Protein AF-A0A510E6G8-F1 (afdb_monomer_lite)

Structure (mmCIF, N/CA/C/O backbone):
data_AF-A0A510E6G8-F1
#
_entry.id   AF-A0A510E6G8-F1
#
loop_
_atom_site.group_PDB
_atom_site.id
_atom_site.type_symbol
_atom_site.label_atom_id
_atom_site.label_alt_id
_atom_site.label_comp_id
_atom_site.label_asym_id
_atom_site.label_entity_id
_atom_site.label_seq_id
_atom_site.pdbx_PDB_ins_code
_atom_site.Cartn_x
_atom_site.Cartn_y
_atom_site.Cartn_z
_atom_site.occupancy
_atom_site.B_iso_or_equiv
_atom_site.auth_seq_id
_atom_site.auth_comp_id
_atom_site.auth_asym_id
_atom_site.auth_atom_id
_atom_site.pdbx_PDB_model_num
ATOM 1 N N . MET A 1 1 ? 11.072 12.612 -3.111 1.00 53.75 1 MET A N 1
ATOM 2 C CA . MET A 1 1 ? 11.162 13.065 -4.520 1.00 53.75 1 MET A CA 1
ATOM 3 C C . MET A 1 1 ? 12.459 12.551 -5.114 1.00 53.75 1 MET A C 1
ATOM 5 O O . MET A 1 1 ? 13.494 12.738 -4.482 1.00 53.75 1 MET A O 1
ATOM 9 N N . CYS A 1 2 ? 12.341 11.878 -6.264 1.00 58.75 2 CYS A N 1
ATOM 10 C CA . CYS A 1 2 ? 13.381 11.398 -7.181 1.00 58.75 2 CYS A CA 1
ATOM 11 C C . CYS A 1 2 ? 14.789 11.923 -6.885 1.00 58.75 2 CYS A C 1
ATOM 13 O O . CYS A 1 2 ? 15.048 13.118 -7.035 1.00 58.75 2 CYS A O 1
ATOM 15 N N . ASP A 1 3 ? 15.677 11.030 -6.455 1.00 63.12 3 ASP A N 1
ATOM 16 C CA . ASP A 1 3 ? 17.077 11.391 -6.297 1.00 63.12 3 ASP A CA 1
ATOM 17 C C . ASP A 1 3 ? 17.731 11.379 -7.685 1.00 63.12 3 ASP A C 1
ATOM 19 O O . ASP A 1 3 ? 17.949 10.321 -8.280 1.00 63.12 3 ASP A O 1
ATOM 23 N N . LYS A 1 4 ? 17.960 12.578 -8.240 1.00 67.06 4 LYS A N 1
ATOM 24 C CA . LYS A 1 4 ? 18.566 12.754 -9.567 1.00 67.06 4 LYS A CA 1
ATOM 25 C C . LYS A 1 4 ? 19.923 12.061 -9.656 1.00 67.06 4 LYS A C 1
ATOM 27 O O . LYS A 1 4 ? 20.295 11.640 -10.746 1.00 67.06 4 LYS A O 1
ATOM 32 N N . GLU A 1 5 ? 20.653 11.966 -8.549 1.00 68.44 5 GLU A N 1
ATOM 33 C CA . GLU A 1 5 ? 21.965 11.326 -8.513 1.00 68.44 5 GLU A CA 1
ATOM 34 C C . GLU A 1 5 ? 21.831 9.806 -8.573 1.00 68.44 5 GLU A C 1
ATOM 36 O O . GLU A 1 5 ? 22.567 9.165 -9.317 1.00 68.44 5 GLU A O 1
ATOM 41 N N . VAL A 1 6 ? 20.819 9.235 -7.913 1.00 71.19 6 VAL A N 1
ATOM 42 C CA . VAL A 1 6 ? 20.498 7.801 -8.025 1.00 71.19 6 VAL A CA 1
ATOM 43 C C . VAL A 1 6 ? 19.998 7.456 -9.430 1.00 71.19 6 VAL A C 1
ATOM 45 O O . VAL A 1 6 ? 20.428 6.471 -10.023 1.00 71.19 6 VAL A O 1
ATOM 48 N N . ALA A 1 7 ? 19.126 8.283 -10.012 1.00 67.50 7 ALA A N 1
ATOM 49 C CA . ALA A 1 7 ? 18.651 8.066 -11.378 1.00 67.50 7 ALA A CA 1
ATOM 50 C C . ALA A 1 7 ? 19.798 8.128 -12.402 1.00 67.50 7 ALA A C 1
ATOM 52 O O . ALA A 1 7 ? 19.843 7.316 -13.325 1.00 67.50 7 ALA A O 1
ATOM 53 N N . LYS A 1 8 ? 20.743 9.062 -12.230 1.00 71.25 8 LYS A N 1
ATOM 54 C CA . LYS A 1 8 ? 21.962 9.125 -13.046 1.00 71.25 8 LYS A CA 1
ATOM 55 C C . LYS A 1 8 ? 22.832 7.891 -12.832 1.00 71.25 8 LYS A C 1
ATOM 57 O O . LYS A 1 8 ? 23.128 7.206 -13.805 1.00 71.25 8 LYS A O 1
ATOM 62 N N . SER A 1 9 ? 23.129 7.519 -11.587 1.00 73.00 9 SER A N 1
ATOM 63 C CA . SER A 1 9 ? 24.032 6.401 -11.279 1.00 73.00 9 SER A CA 1
ATOM 64 C C . SER A 1 9 ? 23.554 5.051 -11.831 1.00 73.00 9 SER A C 1
ATOM 66 O O . SER A 1 9 ? 24.377 4.222 -12.228 1.00 73.00 9 SER A O 1
ATOM 68 N N . ILE A 1 10 ? 22.236 4.851 -11.958 1.00 71.69 10 ILE A N 1
ATOM 69 C CA . ILE A 1 10 ? 21.633 3.667 -12.594 1.00 71.69 10 ILE A CA 1
ATOM 70 C C . ILE A 1 10 ? 22.028 3.538 -14.073 1.00 71.69 10 ILE A C 1
ATOM 72 O O . ILE A 1 10 ? 22.232 2.426 -14.571 1.00 71.69 10 ILE A O 1
ATOM 76 N N . PHE A 1 11 ? 22.157 4.656 -14.786 1.00 71.12 11 PHE A N 1
ATOM 77 C CA . PHE A 1 11 ? 22.410 4.683 -16.229 1.00 71.12 11 PHE A CA 1
ATOM 78 C C . PHE A 1 11 ? 23.801 5.226 -16.611 1.00 71.12 11 PHE A C 1
ATOM 80 O O . PHE A 1 11 ? 24.193 5.093 -17.771 1.00 71.12 11 PHE A O 1
ATOM 87 N N . ASP A 1 12 ? 24.574 5.759 -15.659 1.00 65.50 12 ASP A N 1
ATOM 88 C CA . ASP A 1 12 ? 25.866 6.439 -15.866 1.00 65.50 12 ASP A CA 1
ATOM 89 C C . ASP A 1 12 ? 26.926 5.560 -16.548 1.00 65.50 12 ASP A C 1
ATOM 91 O O . ASP A 1 12 ? 27.836 6.056 -17.212 1.00 65.50 12 ASP A O 1
ATOM 95 N N . LYS A 1 13 ? 26.803 4.232 -16.447 1.00 64.81 13 LYS A N 1
ATOM 96 C CA . LYS A 1 13 ? 27.721 3.284 -17.102 1.00 64.81 13 LYS A CA 1
ATOM 97 C C . LYS A 1 13 ? 27.462 3.115 -18.604 1.00 64.81 13 LYS A C 1
ATOM 99 O O . LYS A 1 13 ? 28.229 2.426 -19.278 1.00 64.81 13 LYS A O 1
ATOM 104 N N . CYS A 1 14 ? 26.393 3.698 -19.146 1.00 66.56 14 CYS A N 1
ATOM 105 C CA . CYS A 1 14 ? 26.002 3.504 -20.533 1.00 66.56 14 CYS A CA 1
ATOM 106 C C . CYS A 1 14 ? 26.367 4.696 -21.433 1.00 66.56 14 CYS A C 1
ATOM 108 O O . CYS A 1 14 ? 25.923 5.820 -21.224 1.00 66.56 14 CYS A O 1
ATOM 110 N N . LYS A 1 15 ? 27.131 4.420 -22.499 1.00 69.00 15 LYS A N 1
ATOM 111 C CA . LYS A 1 15 ? 27.614 5.424 -23.466 1.00 69.00 15 LYS A CA 1
ATOM 112 C C . LYS A 1 15 ? 26.693 5.648 -24.678 1.00 69.00 15 LYS A C 1
ATOM 114 O O . LYS A 1 15 ? 27.053 6.418 -25.560 1.00 69.00 15 LYS A O 1
ATOM 119 N N . LEU A 1 16 ? 25.546 4.967 -24.746 1.00 76.00 16 LEU A N 1
ATOM 120 C CA . LEU A 1 16 ? 24.598 5.074 -25.863 1.00 76.00 16 LEU A CA 1
ATOM 121 C C . LEU A 1 16 ? 23.729 6.335 -25.747 1.00 76.00 16 LEU A C 1
ATOM 123 O O . LEU A 1 16 ? 23.398 6.771 -24.640 1.00 76.00 16 LEU A O 1
ATOM 127 N N . ASP A 1 17 ? 23.290 6.887 -26.878 1.00 76.75 17 ASP A N 1
ATOM 128 C CA . ASP A 1 17 ? 22.389 8.046 -26.892 1.00 76.75 17 ASP A CA 1
ATOM 129 C C . ASP A 1 17 ? 21.015 7.718 -26.288 1.00 76.75 17 ASP A C 1
ATOM 131 O O . ASP A 1 17 ? 20.402 8.563 -25.633 1.00 76.75 17 ASP A O 1
ATOM 135 N N . GLU A 1 18 ? 20.550 6.473 -26.414 1.00 76.69 18 GLU A N 1
ATOM 136 C CA . GLU A 1 18 ? 19.349 5.963 -25.745 1.00 76.69 18 GLU A CA 1
ATOM 137 C C . GLU A 1 18 ? 19.462 6.063 -24.220 1.00 76.69 18 GLU A C 1
ATOM 139 O O . GLU A 1 18 ? 18.479 6.371 -23.550 1.00 76.69 18 GLU A O 1
ATOM 144 N N . CYS A 1 19 ? 20.664 5.884 -23.670 1.00 73.69 19 CYS A N 1
ATOM 145 C CA . CYS A 1 19 ? 20.909 5.999 -22.237 1.00 73.69 19 CYS A CA 1
ATOM 146 C C . CYS A 1 19 ? 20.853 7.447 -21.770 1.00 73.69 19 CYS A C 1
ATOM 148 O O . CYS A 1 19 ? 20.235 7.729 -20.749 1.00 73.69 19 CYS A O 1
ATOM 150 N N . ARG A 1 20 ? 21.398 8.386 -22.550 1.00 74.88 20 ARG A N 1
ATOM 151 C CA . ARG A 1 20 ? 21.245 9.823 -22.271 1.00 74.88 20 ARG A CA 1
ATOM 152 C C . ARG A 1 20 ? 19.779 10.246 -22.324 1.00 74.88 20 ARG A C 1
ATOM 154 O O . ARG A 1 20 ? 19.331 10.996 -21.461 1.00 74.88 20 ARG A O 1
ATOM 161 N N . LYS A 1 21 ? 19.017 9.733 -23.297 1.00 78.69 21 LYS A N 1
ATOM 162 C CA . LYS A 1 21 ? 17.568 9.967 -23.408 1.00 78.69 21 LYS A CA 1
ATOM 163 C C . LYS A 1 21 ? 16.798 9.359 -22.234 1.00 78.69 21 LYS A C 1
ATOM 165 O O . LYS A 1 21 ? 15.897 10.011 -21.722 1.00 78.69 21 LYS A O 1
ATOM 170 N N . ALA A 1 22 ? 17.162 8.161 -21.777 1.00 76.12 22 ALA A N 1
ATOM 171 C CA . ALA A 1 22 ? 16.560 7.530 -20.605 1.00 76.12 22 ALA A CA 1
ATOM 172 C C . ALA A 1 22 ? 16.902 8.273 -19.306 1.00 76.12 22 ALA A C 1
ATOM 174 O O . ALA A 1 22 ? 16.001 8.550 -18.525 1.00 76.12 22 ALA A O 1
ATOM 175 N N . VAL A 1 23 ? 18.160 8.680 -19.101 1.00 74.50 23 VAL A N 1
ATOM 176 C CA . VAL A 1 23 ? 18.543 9.551 -17.976 1.00 74.50 23 VAL A CA 1
ATOM 177 C C . VAL A 1 23 ? 17.711 10.816 -18.009 1.00 74.50 23 VAL A C 1
ATOM 179 O O . VAL A 1 23 ? 17.102 11.142 -17.003 1.00 74.50 23 VAL A O 1
ATOM 182 N N . LYS A 1 24 ? 17.616 11.482 -19.165 1.00 73.88 24 LYS A N 1
ATOM 183 C CA . LYS A 1 24 ? 16.814 12.696 -19.321 1.00 73.88 24 LYS A CA 1
ATOM 184 C C . LYS A 1 24 ? 15.338 12.456 -18.993 1.00 73.88 24 LYS A C 1
ATOM 186 O O . LYS A 1 24 ? 14.757 13.230 -18.245 1.00 73.88 24 LYS A O 1
ATOM 191 N N . PHE A 1 25 ? 14.760 11.359 -19.476 1.00 76.50 25 PHE A N 1
ATOM 192 C CA . PHE A 1 25 ? 13.397 10.939 -19.148 1.00 76.50 25 PHE A CA 1
ATOM 193 C C . PHE A 1 25 ? 13.207 10.765 -17.629 1.00 76.50 25 PHE A C 1
ATOM 195 O O . PHE A 1 25 ? 12.280 11.313 -17.037 1.00 76.50 25 PHE A O 1
ATOM 202 N N . PHE A 1 26 ? 14.137 10.094 -16.947 1.00 72.31 26 PHE A N 1
ATOM 203 C CA . PHE A 1 26 ? 14.096 9.973 -15.488 1.00 72.31 26 PHE A CA 1
ATOM 204 C C . PHE A 1 26 ? 14.375 11.308 -14.770 1.00 72.31 26 PHE A C 1
ATOM 206 O O . PHE A 1 26 ? 13.749 11.601 -13.760 1.00 72.31 26 PHE A O 1
ATOM 213 N N . THR A 1 27 ? 15.276 12.164 -15.248 1.00 67.50 27 THR A N 1
ATOM 214 C CA . THR A 1 27 ? 15.674 13.379 -14.518 1.00 67.50 27 THR A CA 1
ATOM 215 C C . THR A 1 27 ? 14.764 14.577 -14.758 1.00 67.50 27 THR A C 1
ATOM 217 O O . THR A 1 27 ? 14.586 15.385 -13.843 1.00 67.50 27 THR A O 1
ATOM 220 N N . ASP A 1 28 ? 14.206 14.718 -15.959 1.00 65.75 28 ASP A N 1
ATOM 221 C CA . ASP A 1 28 ? 13.384 15.862 -16.367 1.00 65.75 28 ASP A CA 1
ATOM 222 C C . ASP A 1 28 ? 11.894 15.561 -16.157 1.00 65.75 28 ASP A C 1
ATOM 224 O O . ASP A 1 28 ? 11.177 16.370 -15.557 1.00 65.75 28 ASP A O 1
ATOM 228 N N . ASP A 1 29 ? 11.426 14.368 -16.540 1.00 62.56 29 ASP A N 1
ATOM 229 C CA . ASP A 1 29 ? 10.008 14.018 -16.407 1.00 62.56 29 ASP A CA 1
ATOM 230 C C . ASP A 1 29 ? 9.651 13.490 -15.008 1.00 62.56 29 ASP A C 1
ATOM 232 O O . ASP A 1 29 ? 8.591 13.826 -14.475 1.00 62.56 29 ASP A O 1
ATOM 236 N N . LEU A 1 30 ? 10.534 12.717 -14.356 1.00 59.97 30 LEU A N 1
ATOM 237 C CA . LEU A 1 30 ? 10.299 12.234 -12.983 1.00 59.97 30 LEU A CA 1
ATOM 238 C C . LEU A 1 30 ? 10.607 13.303 -11.932 1.00 59.97 30 LEU A C 1
ATOM 240 O O . LEU A 1 30 ? 9.813 13.539 -11.020 1.00 59.97 30 LEU A O 1
ATOM 244 N N . CYS A 1 31 ? 11.798 13.909 -12.013 1.00 56.94 31 CYS A N 1
ATOM 245 C CA . CYS A 1 31 ? 12.312 14.703 -10.902 1.00 56.94 31 CYS A CA 1
ATOM 246 C C . CYS A 1 31 ? 11.995 16.211 -11.011 1.00 56.94 31 CYS A C 1
ATOM 248 O O . CYS A 1 31 ? 12.038 16.887 -9.984 1.00 56.94 31 CYS A O 1
ATOM 250 N N . GLN A 1 32 ? 11.712 16.762 -12.204 1.00 56.81 32 GLN A N 1
ATOM 251 C CA . GLN A 1 32 ? 11.510 18.215 -12.389 1.00 56.81 32 GLN A CA 1
ATOM 252 C C . GLN A 1 32 ? 10.055 18.601 -12.648 1.00 56.81 32 GLN A C 1
ATOM 254 O O . GLN A 1 32 ? 9.524 19.464 -11.954 1.00 56.81 32 GLN A O 1
ATOM 259 N N . THR A 1 33 ? 9.397 17.972 -13.622 1.00 54.22 33 THR A N 1
ATOM 260 C CA . THR A 1 33 ? 8.078 18.430 -14.093 1.00 54.22 33 THR A CA 1
ATOM 261 C C . THR A 1 33 ? 6.892 17.773 -13.382 1.00 54.22 33 THR A C 1
ATOM 263 O O . THR A 1 33 ? 5.774 18.266 -13.503 1.00 54.22 33 THR A O 1
ATOM 266 N N . ARG A 1 34 ? 7.118 16.692 -12.613 1.00 63.56 34 ARG A N 1
ATOM 267 C CA . ARG A 1 34 ? 6.075 15.877 -11.945 1.00 63.56 34 ARG A CA 1
ATOM 268 C C . ARG A 1 34 ? 4.972 15.389 -12.899 1.00 63.56 34 ARG A C 1
ATOM 270 O O . ARG A 1 34 ? 3.857 15.123 -12.451 1.00 63.56 34 ARG A O 1
ATOM 277 N N . ARG A 1 35 ? 5.270 15.291 -14.197 1.00 68.44 35 ARG A N 1
ATOM 278 C CA . ARG A 1 35 ? 4.307 14.838 -15.203 1.00 68.44 35 ARG A CA 1
ATOM 279 C C . ARG A 1 35 ? 3.920 13.388 -14.948 1.00 68.44 35 ARG A C 1
ATOM 281 O O . ARG A 1 35 ? 4.730 12.582 -14.481 1.00 68.44 35 ARG A O 1
ATOM 288 N N . GLN A 1 36 ? 2.666 13.068 -15.220 1.00 74.69 36 GLN A N 1
ATOM 289 C CA . GLN A 1 36 ? 2.147 11.721 -15.049 1.00 74.69 36 GLN A CA 1
ATOM 290 C C . GLN A 1 36 ? 2.548 10.838 -16.226 1.00 74.69 36 GLN A C 1
ATOM 292 O O . GLN A 1 36 ? 2.901 11.334 -17.294 1.00 74.69 36 GLN A O 1
ATOM 297 N N . THR A 1 37 ? 2.497 9.520 -16.038 1.00 76.56 37 THR A N 1
ATOM 298 C CA . THR A 1 37 ? 2.913 8.544 -17.057 1.00 76.56 37 THR A CA 1
ATOM 299 C C . THR A 1 37 ? 2.147 8.734 -18.368 1.00 76.56 37 THR A C 1
ATOM 301 O O . THR A 1 37 ? 2.746 8.667 -19.440 1.00 76.56 37 THR A O 1
ATOM 304 N N . LEU A 1 38 ? 0.850 9.052 -18.293 1.00 77.81 38 LEU A N 1
ATOM 305 C CA . LEU A 1 38 ? 0.025 9.330 -19.473 1.00 77.81 38 LEU A CA 1
ATOM 306 C C . LEU A 1 38 ? 0.433 10.623 -20.201 1.00 77.81 38 LEU A C 1
ATOM 308 O O . LEU A 1 38 ? 0.335 10.673 -21.420 1.00 77.81 38 LEU A O 1
ATOM 312 N N . ASP A 1 39 ? 0.954 11.631 -19.494 1.00 78.06 39 ASP A N 1
ATOM 313 C CA . ASP A 1 39 ? 1.352 12.919 -20.091 1.00 78.06 39 ASP A CA 1
ATOM 314 C C . ASP A 1 39 ? 2.640 12.813 -20.928 1.00 78.06 39 ASP A C 1
ATOM 316 O O . ASP A 1 39 ? 2.949 13.691 -21.734 1.00 78.06 39 ASP A O 1
ATOM 320 N N . ILE A 1 40 ? 3.440 11.770 -20.692 1.00 78.19 40 ILE A N 1
ATOM 321 C CA . ILE A 1 40 ? 4.779 11.603 -21.280 1.00 78.19 40 ILE A CA 1
ATOM 322 C C . ILE A 1 40 ? 4.900 10.351 -22.145 1.00 78.19 40 ILE A C 1
ATOM 324 O O . ILE A 1 40 ? 5.978 10.090 -22.679 1.00 78.19 40 ILE A O 1
ATOM 328 N N . ILE A 1 41 ? 3.815 9.589 -22.294 1.00 80.06 41 ILE A N 1
ATOM 329 C CA . ILE A 1 41 ? 3.793 8.255 -22.904 1.00 80.06 41 ILE A CA 1
ATOM 330 C C . ILE A 1 41 ? 4.341 8.242 -24.340 1.00 80.06 41 ILE A C 1
ATOM 332 O O . ILE A 1 41 ? 5.043 7.310 -24.747 1.00 80.06 41 ILE A O 1
ATOM 336 N N . ASP A 1 42 ? 4.115 9.325 -25.080 1.00 79.12 42 ASP A N 1
ATOM 337 C CA . ASP A 1 42 ? 4.576 9.472 -26.459 1.00 79.12 42 ASP A CA 1
ATOM 338 C C . ASP A 1 42 ? 6.077 9.780 -26.546 1.00 79.12 42 ASP A C 1
ATOM 340 O O . ASP A 1 42 ? 6.755 9.317 -27.469 1.00 79.12 42 ASP A O 1
ATOM 344 N N . ASN A 1 43 ? 6.623 10.455 -25.531 1.00 79.62 43 ASN A N 1
ATOM 345 C CA . ASN A 1 43 ? 8.012 10.921 -25.475 1.00 79.62 43 ASN A CA 1
ATOM 346 C C . ASN A 1 43 ? 8.992 9.877 -24.919 1.00 79.62 43 ASN A C 1
ATOM 348 O O . ASN A 1 43 ? 10.200 10.119 -24.874 1.00 79.62 43 ASN A O 1
ATOM 352 N N . VAL A 1 44 ? 8.492 8.711 -24.503 1.00 83.88 44 VAL A N 1
ATOM 353 C CA . VAL A 1 44 ? 9.309 7.658 -23.896 1.00 83.88 44 VAL A CA 1
ATOM 354 C C . VAL A 1 44 ? 10.317 7.107 -24.914 1.00 83.88 44 VAL A C 1
ATOM 356 O O . VAL A 1 44 ? 9.919 6.666 -26.001 1.00 83.88 44 VAL A O 1
ATOM 359 N N . PRO A 1 45 ? 11.618 7.069 -24.570 1.00 83.38 45 PRO A N 1
ATOM 360 C CA . PRO A 1 45 ? 12.631 6.415 -25.388 1.00 83.38 45 PRO A CA 1
ATOM 361 C C . PRO A 1 45 ? 12.328 4.929 -25.618 1.00 83.38 45 PRO A C 1
ATOM 363 O O . PRO A 1 45 ? 11.813 4.233 -24.743 1.00 83.38 45 PRO A O 1
ATOM 366 N N . LYS A 1 46 ? 12.707 4.412 -26.790 1.00 84.38 46 LYS A N 1
ATOM 367 C CA . LYS A 1 46 ? 12.644 2.970 -27.057 1.00 84.38 46 LYS A CA 1
ATOM 368 C C . LYS A 1 46 ? 13.664 2.233 -26.187 1.00 84.38 46 LYS A C 1
ATOM 370 O O . LYS A 1 46 ? 14.789 2.690 -26.002 1.00 84.38 46 LYS A O 1
ATOM 375 N N . GLY A 1 47 ? 13.271 1.072 -25.682 1.00 80.38 47 GLY A N 1
ATOM 376 C CA . GLY A 1 47 ? 14.135 0.177 -24.930 1.00 80.38 47 GLY A CA 1
ATOM 377 C C . GLY A 1 47 ? 15.246 -0.417 -25.793 1.00 80.38 47 GLY A C 1
ATOM 378 O O . GLY A 1 47 ? 15.072 -0.663 -26.987 1.00 80.38 47 GLY A O 1
ATOM 379 N N . TRP A 1 48 ? 16.387 -0.676 -25.159 1.00 83.94 48 TRP A N 1
ATOM 380 C CA . TRP A 1 48 ? 17.570 -1.284 -25.767 1.00 83.94 48 TRP A CA 1
ATOM 381 C C . TRP A 1 48 ? 18.074 -2.450 -24.904 1.00 83.94 48 TRP A C 1
ATOM 383 O O . TRP A 1 48 ? 17.677 -2.615 -23.751 1.00 83.94 48 TRP A O 1
ATOM 393 N N . SER A 1 49 ? 18.976 -3.277 -25.434 1.00 77.94 49 SER A N 1
ATOM 394 C CA . SER A 1 49 ? 19.479 -4.469 -24.726 1.00 77.94 49 SER A CA 1
ATOM 395 C C . SER A 1 49 ? 20.160 -4.148 -23.386 1.00 77.94 49 SER A C 1
ATOM 397 O O . SER A 1 49 ? 20.052 -4.919 -22.429 1.00 77.94 49 SER A O 1
ATOM 399 N N . GLY A 1 50 ? 20.830 -2.996 -23.298 1.00 79.81 50 GLY A N 1
ATOM 400 C CA . GLY A 1 50 ? 21.437 -2.488 -22.069 1.00 79.81 50 GLY A CA 1
ATOM 401 C C . GLY A 1 50 ? 20.405 -2.122 -21.000 1.00 79.81 50 GLY A C 1
ATOM 402 O O . GLY A 1 50 ? 20.618 -2.464 -19.841 1.00 79.81 50 GLY A O 1
ATOM 403 N N . LEU A 1 51 ? 19.254 -1.551 -21.381 1.00 82.94 51 LEU A N 1
ATOM 404 C CA . LEU A 1 51 ? 18.162 -1.226 -20.455 1.00 82.94 51 LEU A CA 1
ATOM 405 C C . LEU A 1 51 ? 17.713 -2.467 -19.690 1.00 82.94 51 LEU A C 1
ATOM 407 O O . LEU A 1 51 ? 17.623 -2.446 -18.470 1.00 82.94 51 LEU A O 1
ATOM 411 N N . TYR A 1 52 ? 17.483 -3.575 -20.394 1.00 87.12 52 TYR A N 1
ATOM 412 C CA . TYR A 1 52 ? 17.017 -4.810 -19.763 1.00 87.12 52 TYR A CA 1
ATOM 413 C C . TYR A 1 52 ? 18.042 -5.401 -18.790 1.00 87.12 52 TYR A C 1
ATOM 415 O O . TYR A 1 52 ? 17.666 -6.057 -17.821 1.00 87.12 52 TYR A O 1
ATOM 423 N N . LYS A 1 53 ? 19.343 -5.196 -19.029 1.00 86.31 53 LYS A N 1
ATOM 424 C CA . LYS A 1 53 ? 20.393 -5.585 -18.076 1.00 86.31 53 LYS A CA 1
ATOM 425 C C . LYS A 1 53 ? 20.367 -4.685 -16.839 1.00 86.31 53 LYS A C 1
ATOM 427 O O . LYS A 1 53 ? 20.360 -5.214 -15.733 1.00 86.31 53 LYS A O 1
ATOM 432 N N . THR A 1 54 ? 20.285 -3.368 -17.028 1.00 85.94 54 THR A N 1
ATOM 433 C CA . THR A 1 54 ? 20.195 -2.387 -15.936 1.00 85.94 54 THR A CA 1
ATOM 434 C C . THR A 1 54 ? 18.972 -2.634 -15.058 1.00 85.94 54 THR A C 1
ATOM 436 O O . THR A 1 54 ? 19.118 -2.774 -13.848 1.00 85.94 54 THR A O 1
ATOM 439 N N . VAL A 1 55 ? 17.790 -2.778 -15.665 1.00 90.19 55 VAL A N 1
ATOM 440 C CA . VAL A 1 55 ? 16.541 -3.062 -14.947 1.00 90.19 55 VAL A CA 1
ATOM 441 C C . VAL A 1 55 ? 16.675 -4.351 -14.145 1.00 90.19 55 VAL A C 1
ATOM 443 O O . VAL A 1 55 ? 16.450 -4.329 -12.946 1.00 90.19 55 VAL A O 1
ATOM 446 N N . ARG A 1 56 ? 17.130 -5.460 -14.746 1.00 91.75 56 ARG A N 1
ATOM 447 C CA . ARG A 1 56 ? 17.300 -6.729 -14.009 1.00 91.75 56 ARG A CA 1
ATOM 448 C C . ARG A 1 56 ? 18.270 -6.633 -12.836 1.00 91.75 56 ARG A C 1
ATOM 450 O O . ARG A 1 56 ? 18.009 -7.250 -11.810 1.00 91.75 56 ARG A O 1
ATOM 457 N N . SER A 1 57 ? 19.366 -5.885 -12.981 1.00 90.62 57 SER A N 1
ATOM 458 C CA . SER A 1 57 ? 20.285 -5.639 -11.863 1.00 90.62 57 SER A CA 1
ATOM 459 C C . SER A 1 57 ? 19.567 -4.895 -10.744 1.00 90.62 57 SER A C 1
ATOM 461 O O . SER A 1 57 ? 19.555 -5.375 -9.618 1.00 90.62 57 SER A O 1
ATOM 463 N N . PHE A 1 58 ? 18.884 -3.795 -11.076 1.00 91.44 58 PHE A N 1
ATOM 464 C CA . PHE A 1 58 ? 18.140 -3.014 -10.095 1.00 91.44 58 PHE A CA 1
ATOM 465 C C . PHE A 1 58 ? 17.072 -3.853 -9.389 1.00 91.44 58 PHE A C 1
ATOM 467 O O . PHE A 1 58 ? 16.980 -3.791 -8.173 1.00 91.44 58 PHE A O 1
ATOM 474 N N . LEU A 1 59 ? 16.307 -4.673 -10.123 1.00 94.12 59 LEU A N 1
ATOM 475 C CA . LEU A 1 59 ? 15.292 -5.557 -9.539 1.00 94.12 59 LEU A CA 1
ATOM 476 C C . LEU A 1 59 ? 15.899 -6.565 -8.560 1.00 94.12 59 LEU A C 1
ATOM 478 O O . LEU A 1 59 ? 15.308 -6.862 -7.528 1.00 94.12 59 LEU A O 1
ATOM 482 N N . LYS A 1 60 ? 17.076 -7.111 -8.879 1.00 93.50 60 LYS A N 1
ATOM 483 C CA . LYS A 1 60 ? 17.774 -8.038 -7.985 1.00 93.50 60 LYS A CA 1
ATOM 484 C C . LYS A 1 60 ? 18.224 -7.333 -6.705 1.00 93.50 60 LYS A C 1
ATOM 486 O O . LYS A 1 60 ? 18.045 -7.881 -5.621 1.00 93.50 60 LYS A O 1
ATOM 491 N N . ASP A 1 61 ? 18.784 -6.137 -6.840 1.00 92.31 61 ASP A N 1
ATOM 492 C CA . ASP A 1 61 ? 19.312 -5.370 -5.714 1.00 92.31 61 ASP A CA 1
ATOM 493 C C . ASP A 1 61 ? 18.170 -4.851 -4.821 1.00 92.31 61 ASP A C 1
ATOM 495 O O . ASP A 1 61 ? 18.223 -4.983 -3.596 1.00 92.31 61 ASP A O 1
ATOM 499 N N . SER A 1 62 ? 17.084 -4.354 -5.423 1.00 93.62 62 SER A N 1
ATOM 500 C CA . SER A 1 62 ? 15.924 -3.809 -4.711 1.00 93.62 62 SER A CA 1
ATOM 501 C C . SER A 1 62 ? 15.147 -4.858 -3.919 1.00 93.62 62 SER A C 1
ATOM 503 O O . SER A 1 62 ? 14.560 -4.509 -2.898 1.00 93.62 62 SER A O 1
ATOM 505 N N . LYS A 1 63 ? 15.166 -6.141 -4.316 1.00 94.44 63 LYS A N 1
ATOM 506 C CA . LYS A 1 63 ? 14.521 -7.227 -3.552 1.00 94.44 63 LYS A CA 1
ATOM 507 C C . LYS A 1 63 ? 15.020 -7.316 -2.106 1.00 94.44 63 LYS A C 1
ATOM 509 O O . LYS A 1 63 ? 14.248 -7.652 -1.212 1.00 94.44 63 LYS A O 1
ATOM 514 N N . SER A 1 64 ? 16.275 -6.937 -1.849 1.00 94.25 64 SER A N 1
ATOM 515 C CA . SER A 1 64 ? 16.836 -6.904 -0.492 1.00 94.25 64 SER A CA 1
ATOM 516 C C . SER A 1 64 ? 16.097 -5.950 0.458 1.00 94.25 64 SER A C 1
ATOM 518 O O . SER A 1 64 ? 16.049 -6.220 1.657 1.00 94.25 64 SER A O 1
ATOM 520 N N . LEU A 1 65 ? 15.467 -4.891 -0.070 1.00 94.00 65 LEU A N 1
ATOM 521 C CA . LEU A 1 65 ? 14.696 -3.907 0.697 1.00 94.00 65 LEU A CA 1
ATOM 522 C C . LEU A 1 65 ? 13.460 -4.519 1.370 1.00 94.00 65 LEU A C 1
ATOM 524 O O . LEU A 1 65 ? 13.019 -4.028 2.404 1.00 94.00 65 LEU A O 1
ATOM 528 N N . PHE A 1 66 ? 12.904 -5.580 0.783 1.00 95.50 66 PHE A N 1
ATOM 529 C CA . PHE A 1 66 ? 11.663 -6.214 1.237 1.00 95.50 66 PHE A CA 1
ATOM 530 C C . PHE A 1 66 ? 11.908 -7.437 2.121 1.00 95.50 66 PHE A C 1
ATOM 532 O O . PHE A 1 66 ? 10.961 -8.092 2.555 1.00 95.50 66 PHE A O 1
ATOM 539 N N . LYS A 1 67 ? 13.176 -7.768 2.392 1.00 94.44 67 LYS A N 1
ATOM 540 C CA . LYS A 1 67 ? 13.524 -8.923 3.213 1.00 94.44 67 LYS A CA 1
ATOM 541 C C . LYS A 1 67 ? 12.933 -8.776 4.616 1.00 94.44 67 LYS A C 1
ATOM 543 O O . LYS A 1 67 ? 13.196 -7.792 5.303 1.00 94.44 67 LYS A O 1
ATOM 548 N N . GLY A 1 68 ? 12.190 -9.791 5.055 1.00 92.38 68 GLY A N 1
ATOM 549 C CA . GLY A 1 68 ? 11.560 -9.827 6.377 1.00 92.38 68 GLY A CA 1
ATOM 550 C C . GLY A 1 68 ? 10.175 -9.182 6.452 1.00 92.38 68 GLY A C 1
ATOM 551 O O . GLY A 1 68 ? 9.576 -9.217 7.522 1.00 92.38 68 GLY A O 1
ATOM 552 N N . PHE A 1 69 ? 9.652 -8.645 5.345 1.00 96.00 69 PHE A N 1
ATOM 553 C CA 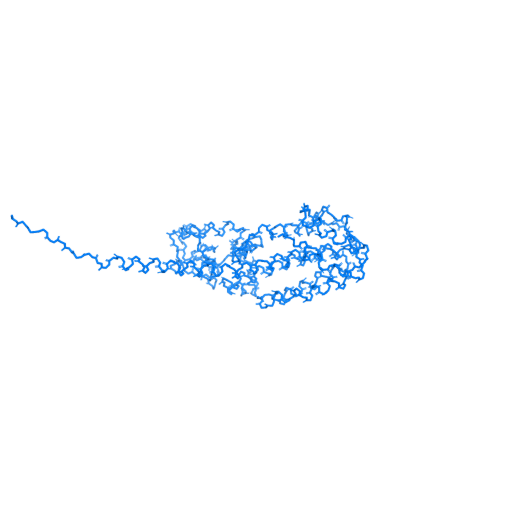. PHE A 1 69 ? 8.267 -8.178 5.282 1.00 96.00 69 PHE A CA 1
ATOM 554 C C . PHE A 1 69 ? 7.304 -9.364 5.388 1.00 96.00 69 PHE A C 1
ATOM 556 O O . PHE A 1 69 ? 7.566 -10.424 4.820 1.00 96.00 69 PHE A O 1
ATOM 563 N N . VAL A 1 70 ? 6.142 -9.160 6.023 1.00 95.69 70 VAL A N 1
ATOM 564 C CA . VAL A 1 70 ? 5.074 -10.187 6.117 1.00 95.69 70 VAL A CA 1
ATOM 565 C C . VAL A 1 70 ? 4.744 -10.830 4.766 1.00 95.69 70 VAL A C 1
ATOM 567 O O . VAL A 1 70 ? 4.547 -12.037 4.696 1.00 95.69 70 VAL A O 1
ATOM 570 N N . PHE A 1 71 ? 4.705 -10.036 3.692 1.00 96.81 71 PHE A N 1
ATOM 571 C CA . PHE A 1 71 ? 4.343 -10.494 2.347 1.00 96.81 71 PHE A CA 1
ATOM 572 C C . PHE A 1 71 ? 5.541 -10.490 1.391 1.00 96.81 71 PHE A C 1
ATOM 574 O O . PHE A 1 71 ? 5.374 -10.178 0.213 1.00 96.81 71 PHE A O 1
ATOM 581 N N . GLN A 1 72 ? 6.749 -10.794 1.885 1.00 97.00 72 GLN A N 1
ATOM 582 C CA . GLN A 1 72 ? 7.972 -10.788 1.074 1.00 97.00 72 GLN A CA 1
ATOM 583 C C . GLN A 1 72 ? 7.806 -11.591 -0.231 1.00 97.00 72 GLN A C 1
ATOM 585 O O . GLN A 1 72 ? 8.062 -11.052 -1.306 1.00 97.00 72 GLN A O 1
ATOM 590 N N . ASP A 1 73 ? 7.322 -12.833 -0.158 1.00 96.88 73 ASP A N 1
ATOM 591 C CA . ASP A 1 73 ? 7.186 -13.700 -1.338 1.00 96.88 73 ASP A CA 1
ATOM 592 C C . ASP A 1 73 ? 6.200 -13.125 -2.369 1.00 96.88 73 ASP A C 1
ATOM 594 O O . ASP A 1 73 ? 6.470 -13.122 -3.571 1.00 96.88 73 ASP A O 1
ATOM 598 N N . GLU A 1 74 ? 5.070 -12.573 -1.913 1.00 97.50 74 GLU A N 1
ATOM 599 C CA . GLU A 1 74 ? 4.093 -11.930 -2.800 1.00 97.50 74 GLU A CA 1
ATOM 600 C C . GLU A 1 74 ? 4.676 -10.676 -3.459 1.00 97.50 74 GLU A C 1
ATOM 602 O O . GLU A 1 74 ? 4.458 -10.440 -4.648 1.00 97.50 74 GLU A O 1
ATOM 607 N N . ILE A 1 75 ? 5.448 -9.887 -2.707 1.00 98.12 75 ILE A N 1
ATOM 608 C CA . ILE A 1 75 ? 6.163 -8.715 -3.218 1.00 98.12 75 ILE A CA 1
ATOM 609 C C . ILE A 1 75 ? 7.149 -9.130 -4.316 1.00 98.12 75 ILE A C 1
ATOM 611 O O . ILE A 1 75 ? 7.150 -8.528 -5.390 1.00 98.12 75 ILE A O 1
ATOM 615 N N . GLU A 1 76 ? 7.953 -10.171 -4.095 1.00 97.56 76 GLU A N 1
ATOM 616 C CA . GLU A 1 76 ? 8.910 -10.659 -5.092 1.00 97.56 76 GLU A CA 1
ATOM 617 C C . GLU A 1 76 ? 8.215 -11.150 -6.370 1.00 97.56 76 GLU A C 1
ATOM 619 O O . GLU A 1 76 ? 8.637 -10.792 -7.474 1.00 97.56 76 GLU A O 1
ATOM 624 N N . VAL A 1 77 ? 7.106 -11.885 -6.233 1.00 97.94 77 VAL A N 1
ATOM 625 C CA . VAL A 1 77 ? 6.286 -12.339 -7.368 1.00 97.94 77 VAL A CA 1
ATOM 626 C C . VAL A 1 77 ? 5.703 -11.158 -8.147 1.00 97.94 77 VAL A C 1
ATOM 628 O O . VAL A 1 77 ? 5.697 -11.177 -9.378 1.00 97.94 77 VAL A O 1
ATOM 631 N N . LEU A 1 78 ? 5.232 -10.110 -7.467 1.00 98.19 78 LEU A N 1
ATOM 632 C CA . LEU A 1 78 ? 4.696 -8.907 -8.111 1.00 98.19 78 LEU A CA 1
ATOM 633 C C . LEU A 1 78 ? 5.773 -8.143 -8.891 1.00 98.19 78 LEU A C 1
ATOM 635 O O . LEU A 1 78 ? 5.509 -7.671 -9.998 1.00 98.19 78 LEU A O 1
ATOM 639 N N . ILE A 1 79 ? 6.997 -8.072 -8.362 1.00 98.12 79 ILE A N 1
ATOM 640 C CA . ILE A 1 79 ? 8.145 -7.472 -9.055 1.00 98.12 79 ILE A CA 1
ATOM 641 C C . ILE A 1 79 ? 8.444 -8.234 -10.353 1.00 98.12 79 ILE A C 1
ATOM 643 O O . ILE A 1 79 ? 8.562 -7.627 -11.424 1.00 98.12 79 ILE A O 1
ATOM 647 N N . ASP A 1 80 ? 8.523 -9.563 -10.274 1.00 97.56 80 ASP A N 1
ATOM 648 C CA . ASP A 1 80 ? 8.848 -10.409 -11.424 1.00 97.56 80 ASP A CA 1
ATOM 649 C C . ASP A 1 80 ? 7.723 -10.394 -12.473 1.00 97.56 80 ASP A C 1
ATOM 651 O O . ASP A 1 80 ? 7.984 -10.248 -13.672 1.00 97.56 80 ASP A O 1
ATOM 655 N N . ASN A 1 81 ? 6.460 -10.451 -12.039 1.00 97.50 81 ASN A N 1
ATOM 656 C CA . ASN A 1 81 ? 5.296 -10.351 -12.920 1.00 97.50 81 ASN A CA 1
ATOM 657 C C . ASN A 1 81 ? 5.211 -8.989 -13.616 1.00 97.50 81 ASN A C 1
ATOM 659 O O . ASN A 1 81 ? 4.929 -8.942 -14.819 1.00 97.50 81 ASN A O 1
ATOM 663 N N . GLY A 1 82 ? 5.488 -7.895 -12.902 1.00 97.19 82 GLY A N 1
ATOM 664 C CA . GLY A 1 82 ? 5.535 -6.552 -13.477 1.00 97.19 82 GLY A CA 1
ATOM 665 C C . GLY A 1 82 ? 6.545 -6.475 -14.618 1.00 97.19 82 GLY A C 1
ATOM 666 O O . GLY A 1 82 ? 6.202 -6.107 -15.747 1.00 97.19 82 GLY A O 1
ATOM 667 N N . TYR A 1 83 ? 7.767 -6.950 -14.367 1.00 96.62 83 TYR A N 1
ATOM 668 C CA . TYR A 1 83 ? 8.829 -6.970 -15.368 1.00 96.62 83 TYR A CA 1
ATOM 669 C C . TYR A 1 83 ? 8.485 -7.850 -16.579 1.00 96.62 83 TYR A C 1
ATOM 671 O O . TYR A 1 83 ? 8.645 -7.426 -17.727 1.00 96.62 83 TYR A O 1
ATOM 679 N N . MET A 1 84 ? 7.975 -9.063 -16.349 1.00 96.12 84 MET A N 1
ATOM 680 C CA . MET A 1 84 ? 7.630 -9.998 -17.424 1.00 96.12 84 MET A CA 1
ATOM 681 C C . MET A 1 84 ? 6.466 -9.499 -18.289 1.00 96.12 84 MET A C 1
ATOM 683 O O . MET A 1 84 ? 6.485 -9.689 -19.509 1.00 96.12 84 MET A O 1
ATOM 687 N N . ASN A 1 85 ? 5.470 -8.834 -17.700 1.00 94.94 85 ASN A N 1
ATOM 688 C CA . ASN A 1 85 ? 4.390 -8.197 -18.455 1.00 94.94 85 ASN A CA 1
ATOM 689 C C . ASN A 1 85 ? 4.898 -7.001 -19.266 1.00 94.94 85 ASN A C 1
ATOM 691 O O . ASN A 1 85 ? 4.573 -6.882 -20.451 1.00 94.94 85 ASN A O 1
ATOM 695 N N . ALA A 1 86 ? 5.767 -6.173 -18.684 1.00 93.06 86 ALA A N 1
ATOM 696 C CA . ALA A 1 86 ? 6.367 -5.047 -19.388 1.00 93.06 86 ALA A CA 1
ATOM 697 C C . ALA A 1 86 ? 7.221 -5.510 -20.583 1.00 93.06 86 ALA A C 1
ATOM 699 O O . ALA A 1 86 ? 7.115 -4.946 -21.672 1.00 93.06 86 ALA A O 1
ATOM 700 N N . LEU A 1 87 ? 7.988 -6.600 -20.436 1.00 92.31 87 LEU A N 1
ATOM 701 C CA . LEU A 1 87 ? 8.741 -7.225 -21.533 1.00 92.31 87 LEU A CA 1
ATOM 702 C C . LEU A 1 87 ? 7.847 -7.704 -22.683 1.00 92.31 87 LEU A C 1
ATOM 704 O O . LEU A 1 87 ? 8.287 -7.720 -23.833 1.00 92.31 87 LEU A O 1
ATOM 708 N N . LYS A 1 88 ? 6.604 -8.103 -22.394 1.00 91.44 88 LYS A N 1
ATOM 709 C CA . LYS A 1 88 ? 5.609 -8.490 -23.406 1.00 91.44 88 LYS A CA 1
ATOM 710 C C . LYS A 1 88 ? 4.933 -7.282 -24.066 1.00 91.44 88 LYS A C 1
ATOM 712 O O . LYS A 1 88 ? 4.315 -7.457 -25.109 1.00 91.44 88 LYS A O 1
ATOM 717 N N . GLY A 1 89 ? 5.113 -6.075 -23.526 1.00 89.06 89 GLY A N 1
ATOM 718 C CA . GLY A 1 89 ? 4.431 -4.856 -23.967 1.00 89.06 89 GLY A CA 1
ATOM 719 C C . GLY A 1 89 ? 3.090 -4.616 -23.269 1.00 89.06 89 GLY A C 1
ATOM 720 O O . GLY A 1 89 ? 2.385 -3.673 -23.613 1.00 89.06 89 GLY A O 1
ATOM 721 N N . ASN A 1 90 ? 2.744 -5.436 -22.272 1.00 90.75 90 ASN A N 1
ATOM 722 C CA . ASN A 1 90 ? 1.491 -5.340 -21.528 1.00 90.75 90 ASN A CA 1
ATOM 723 C C . ASN A 1 90 ? 1.641 -4.335 -20.381 1.00 90.75 90 ASN A C 1
ATOM 725 O O . ASN A 1 90 ? 1.704 -4.727 -19.215 1.00 90.75 90 ASN A O 1
ATOM 729 N N . LEU A 1 91 ? 1.724 -3.039 -20.708 1.00 89.88 91 LEU A N 1
ATOM 730 C CA . LEU A 1 91 ? 1.935 -1.987 -19.706 1.00 89.88 91 LEU A CA 1
ATOM 731 C C . LEU A 1 91 ? 0.846 -1.994 -18.625 1.00 89.88 91 LEU A C 1
ATOM 733 O O . LEU A 1 91 ? 1.166 -1.896 -17.450 1.00 89.88 91 LEU A O 1
ATOM 737 N N . HIS A 1 92 ? -0.419 -2.176 -19.005 1.00 90.88 92 HIS A N 1
ATOM 738 C CA . HIS A 1 92 ? -1.535 -2.221 -18.058 1.00 90.88 92 HIS A CA 1
ATOM 739 C C . HIS A 1 92 ? -1.334 -3.284 -16.963 1.00 90.88 92 HIS A C 1
ATOM 741 O O . HIS A 1 92 ? -1.355 -2.960 -15.780 1.00 90.88 92 HIS A O 1
ATOM 747 N N . SER A 1 93 ? -1.060 -4.536 -17.345 1.00 92.25 93 SER A N 1
ATOM 748 C CA . SER A 1 93 ? -0.799 -5.627 -16.392 1.00 92.25 93 SER A CA 1
ATOM 749 C C . SER A 1 93 ? 0.504 -5.429 -15.607 1.00 92.25 93 SER A C 1
ATOM 751 O O . SER A 1 93 ? 0.627 -5.867 -14.462 1.00 92.25 93 SER A O 1
ATOM 753 N N . ALA A 1 94 ? 1.494 -4.763 -16.208 1.00 94.19 94 ALA A N 1
ATOM 754 C CA . ALA A 1 94 ? 2.728 -4.412 -15.517 1.00 94.19 94 ALA A CA 1
ATOM 755 C C . ALA A 1 94 ? 2.477 -3.372 -14.407 1.00 94.19 94 ALA A C 1
ATOM 757 O O . ALA A 1 94 ? 2.937 -3.548 -13.281 1.00 94.19 94 ALA A O 1
ATOM 758 N N . GLU A 1 95 ? 1.693 -2.331 -14.689 1.00 93.75 95 GLU A N 1
ATOM 759 C CA . GLU A 1 95 ? 1.323 -1.301 -13.709 1.00 93.75 95 GLU A CA 1
ATOM 760 C C . GLU A 1 95 ? 0.347 -1.807 -12.647 1.00 93.75 95 GLU A C 1
ATOM 762 O O . GLU A 1 95 ? 0.424 -1.408 -11.486 1.00 93.75 95 GLU A O 1
ATOM 767 N N . GLU A 1 96 ? -0.523 -2.753 -12.991 1.00 94.81 96 GLU A N 1
ATOM 768 C CA . GLU A 1 96 ? -1.320 -3.474 -11.999 1.00 94.81 96 GLU A CA 1
ATOM 769 C C . GLU A 1 96 ? -0.422 -4.191 -10.975 1.00 94.81 96 GLU A C 1
ATOM 771 O O . GLU A 1 96 ? -0.692 -4.148 -9.772 1.00 94.81 96 GLU A O 1
ATOM 776 N N . SER A 1 97 ? 0.714 -4.740 -11.419 1.00 97.19 97 SER A N 1
ATOM 777 C CA . SER A 1 97 ? 1.704 -5.327 -10.509 1.00 97.19 97 SER A CA 1
ATOM 778 C C . SER A 1 97 ? 2.337 -4.271 -9.588 1.00 97.19 97 SER A C 1
ATOM 780 O O . SER A 1 97 ? 2.481 -4.527 -8.395 1.00 97.19 97 SER A O 1
ATOM 782 N N . ASN A 1 98 ? 2.636 -3.061 -10.086 1.00 96.69 98 ASN A N 1
ATOM 783 C CA . ASN A 1 98 ? 3.108 -1.944 -9.248 1.00 96.69 98 ASN A CA 1
ATOM 784 C C . ASN A 1 98 ? 2.052 -1.506 -8.219 1.00 96.69 98 ASN A C 1
ATOM 786 O O . ASN A 1 98 ? 2.383 -1.211 -7.069 1.00 96.69 98 ASN A O 1
ATOM 790 N N . ARG A 1 99 ? 0.770 -1.491 -8.602 1.00 95.31 99 ARG A N 1
ATOM 791 C CA . ARG A 1 99 ? -0.330 -1.159 -7.687 1.00 95.31 99 ARG A CA 1
ATOM 792 C C . ARG A 1 99 ? -0.420 -2.153 -6.532 1.00 95.31 99 ARG A C 1
ATOM 794 O O . ARG A 1 99 ? -0.461 -1.733 -5.375 1.00 95.31 99 ARG A O 1
ATOM 801 N N . PHE A 1 100 ? -0.452 -3.448 -6.839 1.00 96.25 100 PHE A N 1
ATOM 802 C CA . PHE A 1 100 ? -0.518 -4.488 -5.812 1.00 96.25 100 PHE A CA 1
ATOM 803 C C . PHE A 1 100 ? 0.763 -4.554 -4.980 1.00 96.25 100 PHE A C 1
ATOM 805 O O . PHE A 1 100 ? 0.695 -4.800 -3.779 1.00 96.25 100 PHE A O 1
ATOM 812 N N . LEU A 1 101 ? 1.920 -4.258 -5.578 1.00 97.44 101 LEU A N 1
ATOM 813 C CA . LEU A 1 101 ? 3.185 -4.143 -4.855 1.00 97.44 101 LEU A CA 1
ATOM 814 C C . LEU A 1 101 ? 3.080 -3.096 -3.740 1.00 97.44 101 LEU A C 1
ATOM 816 O O . LEU A 1 101 ? 3.409 -3.391 -2.592 1.00 97.44 101 LEU A O 1
ATOM 820 N N . MET A 1 102 ? 2.577 -1.895 -4.050 1.00 97.06 102 MET A N 1
ATOM 821 C CA . MET A 1 102 ? 2.361 -0.856 -3.036 1.00 97.06 102 MET A CA 1
ATOM 822 C C . MET A 1 102 ? 1.410 -1.326 -1.935 1.00 97.06 102 MET A C 1
ATOM 824 O O . MET A 1 102 ? 1.679 -1.105 -0.757 1.00 97.06 102 MET A O 1
ATOM 828 N N . GLU A 1 103 ? 0.315 -1.991 -2.305 1.00 96.44 103 GLU A N 1
ATOM 829 C CA . GLU A 1 103 ? -0.626 -2.547 -1.336 1.00 96.44 103 GLU A CA 1
ATOM 830 C C . GLU A 1 103 ? 0.067 -3.526 -0.380 1.00 96.44 103 GLU A C 1
ATOM 832 O O . GLU A 1 103 ? -0.055 -3.362 0.832 1.00 96.44 103 GLU A O 1
ATOM 837 N N . ARG A 1 104 ? 0.850 -4.484 -0.892 1.00 97.12 104 ARG A N 1
ATOM 838 C CA . ARG A 1 104 ? 1.559 -5.468 -0.059 1.00 97.12 104 ARG A CA 1
ATOM 839 C C . ARG A 1 104 ? 2.622 -4.849 0.835 1.00 97.12 104 ARG A C 1
ATOM 841 O O . ARG A 1 104 ? 2.672 -5.196 2.011 1.00 97.12 104 ARG A O 1
ATOM 848 N N . ILE A 1 105 ? 3.390 -3.886 0.327 1.00 97.56 105 ILE A N 1
ATOM 849 C CA . ILE A 1 105 ? 4.367 -3.120 1.118 1.00 97.56 105 ILE A CA 1
ATOM 850 C C . ILE A 1 105 ? 3.686 -2.474 2.327 1.00 97.56 105 ILE A C 1
ATOM 852 O O . ILE A 1 105 ? 4.098 -2.683 3.469 1.00 97.56 105 ILE A O 1
ATOM 856 N N . PHE A 1 106 ? 2.630 -1.692 2.090 1.00 97.75 106 PHE A N 1
ATOM 857 C CA . PHE A 1 106 ? 1.975 -0.962 3.171 1.00 97.75 106 PHE A CA 1
ATOM 858 C C . PHE A 1 106 ? 1.152 -1.871 4.084 1.00 97.75 106 PHE A C 1
ATOM 860 O O . PHE A 1 106 ? 1.016 -1.563 5.267 1.00 97.75 106 PHE A O 1
ATOM 867 N N . LEU A 1 107 ? 0.665 -3.008 3.580 1.00 97.44 107 LEU A N 1
ATOM 868 C CA . LEU A 1 107 ? 0.003 -4.018 4.398 1.00 97.44 107 LEU A CA 1
ATOM 869 C C . LEU A 1 107 ? 0.989 -4.703 5.343 1.00 97.44 107 LEU A C 1
ATOM 871 O O . LEU A 1 107 ? 0.673 -4.838 6.518 1.00 97.44 107 LEU A O 1
ATOM 875 N N . SER A 1 108 ? 2.195 -5.059 4.881 1.00 97.50 108 SER A N 1
ATOM 876 C CA . SER A 1 108 ? 3.247 -5.597 5.756 1.00 97.50 108 SER A CA 1
ATOM 877 C C . SER A 1 108 ? 3.606 -4.614 6.867 1.00 97.50 108 SER A C 1
ATOM 879 O O . SER A 1 108 ? 3.529 -4.973 8.039 1.00 97.50 108 SER A O 1
ATOM 881 N N . ILE A 1 109 ? 3.881 -3.350 6.518 1.00 96.12 109 ILE A N 1
ATOM 882 C CA . ILE A 1 109 ? 4.186 -2.298 7.502 1.00 96.12 109 ILE A CA 1
ATOM 883 C C . ILE A 1 109 ? 3.047 -2.155 8.518 1.00 96.12 109 ILE A C 1
ATOM 885 O O . ILE A 1 109 ? 3.285 -2.051 9.721 1.00 96.12 109 ILE A O 1
ATOM 889 N N . PHE A 1 110 ? 1.803 -2.140 8.044 1.00 96.62 110 PHE A N 1
ATOM 890 C CA . PHE A 1 110 ? 0.633 -2.005 8.898 1.00 96.62 110 PHE A CA 1
ATOM 891 C C . PHE A 1 110 ? 0.481 -3.181 9.866 1.00 96.62 110 PHE A C 1
ATOM 893 O O . PHE A 1 110 ? 0.328 -2.952 11.063 1.00 96.62 110 PHE A O 1
ATOM 900 N N . ILE A 1 111 ? 0.567 -4.419 9.377 1.00 96.75 111 ILE A N 1
ATOM 901 C CA . ILE A 1 111 ? 0.416 -5.634 10.190 1.00 96.75 111 ILE A CA 1
ATOM 902 C C . ILE A 1 111 ? 1.533 -5.740 11.230 1.00 96.75 111 ILE A C 1
ATOM 904 O O . ILE A 1 111 ? 1.253 -5.963 12.404 1.00 96.75 111 ILE A O 1
ATOM 908 N N . GLU A 1 112 ? 2.786 -5.504 10.834 1.00 94.69 112 GLU A N 1
ATOM 909 C CA . GLU A 1 112 ? 3.947 -5.578 11.733 1.00 94.69 112 GLU A CA 1
ATOM 910 C C . GLU A 1 112 ? 3.884 -4.591 12.897 1.00 94.69 112 GLU A C 1
ATOM 912 O O . GLU A 1 112 ? 4.469 -4.842 13.947 1.00 94.69 112 GLU A O 1
ATOM 917 N N . ASN A 1 113 ? 3.203 -3.459 12.712 1.00 93.94 113 ASN A N 1
ATOM 918 C CA . ASN A 1 113 ? 3.109 -2.412 13.725 1.00 93.94 113 ASN A CA 1
ATOM 919 C C . ASN A 1 113 ? 1.727 -2.367 14.395 1.00 93.94 113 ASN A C 1
ATOM 921 O O . ASN A 1 113 ? 1.524 -1.516 15.253 1.00 93.94 113 ASN A O 1
ATOM 925 N N . THR A 1 114 ? 0.780 -3.237 14.026 1.00 95.00 114 THR A N 1
ATOM 926 C CA . THR A 1 114 ? -0.555 -3.287 14.644 1.00 95.00 114 THR A CA 1
ATOM 927 C C . THR A 1 114 ? -0.875 -4.676 15.178 1.00 95.00 114 THR A C 1
ATOM 929 O O . THR A 1 114 ? -0.513 -4.967 16.308 1.00 95.00 114 THR A O 1
ATOM 932 N N . THR A 1 115 ? -1.548 -5.532 14.409 1.00 95.44 115 THR A N 1
ATOM 933 C CA . THR A 1 115 ? -1.936 -6.881 14.837 1.00 95.44 115 THR A CA 1
ATOM 934 C C . THR A 1 115 ? -1.825 -7.889 13.696 1.00 95.44 115 THR A C 1
ATOM 936 O O . THR A 1 115 ? -2.110 -7.578 12.534 1.00 95.44 115 THR A O 1
ATOM 939 N N . ARG A 1 116 ? -1.471 -9.129 14.052 1.00 94.94 116 ARG A N 1
ATOM 940 C CA . ARG A 1 116 ? -1.459 -10.294 13.155 1.00 94.94 116 ARG A CA 1
ATOM 941 C C . ARG A 1 116 ? -2.861 -10.765 12.761 1.00 94.94 116 ARG A C 1
ATOM 943 O O . ARG A 1 116 ? -2.985 -11.481 11.774 1.00 94.94 116 ARG A O 1
ATOM 950 N N . ASP A 1 117 ? -3.914 -10.297 13.431 1.00 96.50 117 ASP A N 1
ATOM 951 C CA . ASP A 1 117 ? -5.302 -10.640 13.082 1.00 96.50 117 ASP A CA 1
ATOM 952 C C . ASP A 1 117 ? -5.639 -10.296 11.623 1.00 96.50 117 ASP A C 1
ATOM 954 O O . ASP A 1 117 ? -6.388 -11.009 10.962 1.00 96.50 117 ASP A O 1
ATOM 958 N N . TYR A 1 118 ? -5.053 -9.227 11.074 1.00 97.06 118 TYR A N 1
ATOM 959 C CA . TYR A 1 118 ? -5.230 -8.869 9.663 1.00 97.06 118 TYR A CA 1
ATOM 960 C C . TYR A 1 118 ? -4.660 -9.923 8.705 1.00 97.06 118 TYR A C 1
ATOM 962 O O . TYR A 1 118 ? -5.233 -10.149 7.639 1.00 97.06 118 TYR A O 1
ATOM 970 N N . GLU A 1 119 ? -3.565 -10.585 9.079 1.00 95.56 119 GLU A N 1
ATOM 971 C CA . GLU A 1 119 ? -2.998 -11.697 8.314 1.00 95.56 119 GLU A CA 1
ATOM 972 C C . GLU A 1 119 ? -3.945 -12.902 8.349 1.00 95.56 119 GLU A C 1
ATOM 974 O O . GLU A 1 119 ? -4.271 -13.472 7.305 1.00 95.56 119 GLU A O 1
ATOM 979 N N . GLU A 1 120 ? -4.487 -13.225 9.526 1.00 96.19 120 GLU A N 1
ATOM 980 C CA . GLU A 1 120 ? -5.484 -14.286 9.684 1.00 96.19 120 GLU A CA 1
ATOM 981 C C . GLU A 1 120 ? -6.755 -14.004 8.860 1.00 96.19 120 GLU A C 1
ATOM 983 O O . GLU A 1 120 ? -7.275 -14.891 8.174 1.00 96.19 120 GLU A O 1
ATOM 988 N N . ILE A 1 121 ? -7.244 -12.760 8.867 1.00 96.94 121 ILE A N 1
ATOM 989 C CA . ILE A 1 121 ? -8.405 -12.319 8.078 1.00 96.94 121 ILE A CA 1
ATOM 990 C C . ILE A 1 121 ? -8.179 -12.556 6.579 1.00 96.94 121 ILE A C 1
ATOM 992 O O . ILE A 1 121 ? -9.102 -12.995 5.880 1.00 96.94 121 ILE A O 1
ATOM 996 N N . LEU A 1 122 ? -6.971 -12.286 6.074 1.00 95.12 122 LEU A N 1
ATOM 997 C CA . LEU A 1 122 ? -6.608 -12.525 4.674 1.00 95.12 122 LEU A CA 1
ATOM 998 C C . LEU A 1 122 ? -6.562 -14.022 4.361 1.00 95.12 122 LEU A C 1
ATOM 1000 O O . LEU A 1 122 ? -7.208 -14.460 3.407 1.00 95.12 122 LEU A O 1
ATOM 1004 N N . GLN A 1 123 ? -5.880 -14.815 5.192 1.00 94.81 123 GLN A N 1
ATOM 1005 C CA . GLN A 1 123 ? -5.763 -16.269 5.019 1.00 94.81 123 GLN A CA 1
ATOM 1006 C C . GLN A 1 123 ? -7.135 -16.958 5.023 1.00 94.81 123 GLN A C 1
ATOM 1008 O O . GLN A 1 123 ? -7.405 -17.842 4.207 1.00 94.81 123 GLN A O 1
ATOM 1013 N N . ARG A 1 124 ? -8.052 -16.497 5.883 1.00 96.44 124 ARG A N 1
ATOM 1014 C CA . ARG A 1 124 ? -9.437 -16.991 5.964 1.00 96.44 124 ARG A CA 1
ATOM 1015 C C . ARG A 1 124 ? -10.367 -16.409 4.895 1.00 96.44 124 ARG A C 1
ATOM 1017 O O . ARG A 1 124 ? -11.555 -16.737 4.879 1.00 96.44 124 ARG A O 1
ATOM 1024 N N . ARG A 1 125 ? -9.860 -15.555 3.996 1.00 94.8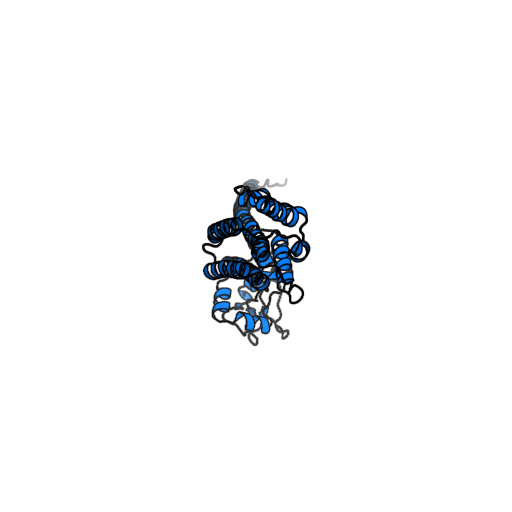1 125 ARG A N 1
ATOM 1025 C CA . ARG A 1 125 ? -10.629 -14.870 2.938 1.00 94.81 125 ARG A CA 1
ATOM 1026 C C . ARG A 1 125 ? -11.824 -14.080 3.492 1.00 94.81 125 ARG A C 1
ATOM 1028 O O . ARG A 1 125 ? -12.886 -14.010 2.870 1.00 94.81 125 ARG A O 1
ATOM 1035 N N . LEU A 1 126 ? -11.664 -13.500 4.681 1.00 96.81 126 LEU A N 1
ATOM 1036 C CA . LEU A 1 126 ? -12.706 -12.737 5.372 1.00 96.81 126 LEU A CA 1
ATOM 1037 C C . LEU A 1 126 ? -12.652 -11.243 5.054 1.00 96.81 126 LEU A C 1
ATOM 1039 O O . LEU A 1 126 ? -13.657 -10.562 5.237 1.00 96.81 126 LEU A O 1
ATOM 1043 N N . TRP A 1 127 ? -11.532 -10.747 4.520 1.00 95.44 127 TRP A N 1
ATOM 1044 C CA . TRP A 1 127 ? -11.325 -9.323 4.241 1.00 95.44 127 TRP A CA 1
ATOM 1045 C C . TRP A 1 127 ? -12.484 -8.692 3.456 1.00 95.44 127 TRP A C 1
ATOM 1047 O O . TRP A 1 127 ? -13.093 -7.728 3.916 1.00 95.44 127 TRP A O 1
ATOM 1057 N N . HIS A 1 128 ? -12.847 -9.270 2.306 1.00 94.31 128 HIS A N 1
ATOM 1058 C CA . HIS A 1 128 ? -13.945 -8.760 1.477 1.00 94.31 128 HIS A CA 1
ATOM 1059 C C . HIS A 1 128 ? -15.303 -8.848 2.183 1.00 94.31 128 HIS A C 1
ATOM 1061 O O . HIS A 1 128 ? -16.050 -7.879 2.167 1.00 94.31 128 HIS A O 1
ATOM 1067 N N . LYS A 1 129 ? -15.582 -9.941 2.905 1.00 96.12 129 LYS A N 1
ATOM 1068 C CA . LYS A 1 129 ? -16.837 -10.097 3.664 1.00 96.12 129 LYS A CA 1
ATOM 1069 C C . LYS A 1 129 ? -16.986 -9.027 4.747 1.00 96.12 129 LYS A C 1
ATOM 1071 O O . LYS A 1 129 ? -18.069 -8.473 4.936 1.00 96.12 129 LYS A O 1
ATOM 1076 N N . MET A 1 130 ? -15.892 -8.712 5.440 1.00 96.88 130 MET A N 1
ATOM 1077 C CA . MET A 1 130 ? -15.855 -7.646 6.440 1.00 96.88 130 MET A CA 1
ATOM 1078 C C . MET A 1 130 ? -16.055 -6.272 5.791 1.00 96.88 130 MET A C 1
ATOM 1080 O O . MET A 1 130 ? -16.846 -5.472 6.295 1.00 96.88 130 MET A O 1
ATOM 1084 N N . VAL A 1 131 ? -15.409 -6.006 4.650 1.00 95.00 131 VAL A N 1
ATOM 1085 C CA . VAL A 1 131 ? -15.619 -4.771 3.875 1.00 95.00 131 VAL A CA 1
ATOM 1086 C C . VAL A 1 131 ? -17.083 -4.622 3.451 1.00 95.00 131 VAL A C 1
ATOM 1088 O O . VAL A 1 131 ? -17.668 -3.570 3.707 1.00 95.00 131 VAL A O 1
ATOM 1091 N N . ASP A 1 132 ? -17.693 -5.669 2.896 1.00 94.31 132 ASP A N 1
ATOM 1092 C CA . ASP A 1 132 ? -19.092 -5.672 2.443 1.00 94.31 132 ASP A CA 1
ATOM 1093 C C . ASP A 1 132 ? -20.074 -5.476 3.610 1.00 94.31 132 ASP A C 1
ATOM 1095 O O . ASP A 1 132 ? -21.097 -4.805 3.481 1.00 94.31 132 ASP A O 1
ATOM 1099 N N . SER A 1 133 ? -19.712 -5.968 4.798 1.00 92.88 133 SER A N 1
ATOM 1100 C CA . SER A 1 133 ? -20.452 -5.755 6.055 1.00 92.88 133 SER A CA 1
ATOM 1101 C C . SER A 1 133 ? -20.194 -4.363 6.678 1.00 92.88 133 SER A C 1
ATOM 1103 O O . SER A 1 133 ? -20.668 -4.022 7.773 1.00 92.88 133 SER A O 1
ATOM 1105 N N . GLY A 1 134 ? -19.430 -3.516 5.982 1.00 93.25 134 GLY A N 1
ATOM 1106 C CA . GLY A 1 134 ? -19.131 -2.137 6.347 1.00 93.25 134 GLY A CA 1
ATOM 1107 C C . GLY A 1 134 ? -18.090 -1.990 7.457 1.00 93.25 134 GLY A C 1
ATOM 1108 O O . GLY A 1 134 ? -18.130 -0.991 8.175 1.00 93.25 134 GLY A O 1
ATOM 1109 N N . TYR A 1 135 ? -17.208 -2.972 7.656 1.00 96.38 135 TYR A N 1
ATOM 1110 C CA . TYR A 1 135 ? -16.020 -2.865 8.510 1.00 96.38 135 TYR A CA 1
ATOM 1111 C C . TYR A 1 135 ? -14.862 -2.342 7.659 1.00 96.38 135 TYR A C 1
ATOM 1113 O O . TYR A 1 135 ? -13.943 -3.079 7.313 1.00 96.38 135 TYR A O 1
ATOM 1121 N N . THR A 1 136 ? -14.929 -1.068 7.269 1.00 95.88 136 THR A N 1
ATOM 1122 C CA . THR A 1 136 ? -13.938 -0.457 6.377 1.00 95.88 136 THR A CA 1
ATOM 1123 C C . THR A 1 136 ? -13.378 0.843 6.946 1.00 95.88 136 THR A C 1
ATOM 1125 O O . THR A 1 136 ? -14.042 1.538 7.724 1.00 95.88 136 THR A O 1
ATOM 1128 N N . ILE A 1 137 ? -12.149 1.151 6.538 1.00 95.81 137 ILE A N 1
ATOM 1129 C CA . ILE A 1 137 ? -11.487 2.440 6.722 1.00 95.81 137 ILE A CA 1
ATOM 1130 C C . ILE A 1 137 ? -11.233 2.995 5.319 1.00 95.81 137 ILE A C 1
ATOM 1132 O O . ILE A 1 137 ? -10.507 2.397 4.521 1.00 95.81 137 ILE A O 1
ATOM 1136 N N . LEU A 1 138 ? -11.856 4.126 5.000 1.00 92.00 138 LEU A N 1
ATOM 1137 C CA . LEU A 1 138 ? -11.870 4.691 3.651 1.00 92.00 138 LEU A CA 1
ATOM 1138 C C . LEU A 1 138 ? -10.645 5.564 3.370 1.00 92.00 138 LEU A C 1
ATOM 1140 O O . LEU A 1 138 ? -10.097 5.527 2.266 1.00 92.00 138 LEU A O 1
ATOM 1144 N N . HIS A 1 139 ? -10.208 6.350 4.352 1.00 92.12 139 HIS A N 1
ATOM 1145 C CA . HIS A 1 139 ? -9.092 7.283 4.193 1.00 92.12 139 HIS A CA 1
ATOM 1146 C C . HIS A 1 139 ? -8.358 7.542 5.511 1.00 92.12 139 HIS A C 1
ATOM 1148 O O . HIS A 1 139 ? -8.926 7.444 6.594 1.00 92.12 139 HIS A O 1
ATOM 1154 N N . PHE A 1 140 ? -7.091 7.950 5.438 1.00 93.44 140 PHE A N 1
ATOM 1155 C CA . PHE A 1 140 ? -6.260 8.197 6.622 1.00 93.44 140 PHE A CA 1
ATOM 1156 C C . PHE A 1 140 ? -6.841 9.256 7.581 1.00 93.44 140 PHE A C 1
ATOM 1158 O O . PHE A 1 140 ? -6.786 9.096 8.798 1.00 93.44 140 PHE A O 1
ATOM 1165 N N . GLY A 1 141 ? -7.490 10.303 7.059 1.00 91.62 141 GLY A N 1
ATOM 1166 C CA . GLY A 1 141 ? -8.146 11.311 7.903 1.00 91.62 141 GLY A CA 1
ATOM 1167 C C . GLY A 1 141 ? -9.242 10.737 8.815 1.00 91.62 141 GLY A C 1
ATOM 1168 O O . GLY A 1 141 ? -9.444 11.234 9.921 1.00 91.62 141 GLY A O 1
ATOM 1169 N N . GLU A 1 142 ? -9.903 9.653 8.391 1.00 93.75 142 GLU A N 1
ATOM 1170 C CA . GLU A 1 142 ? -10.915 8.955 9.191 1.00 93.75 142 GLU A CA 1
ATOM 1171 C C . GLU A 1 142 ? -10.271 8.275 10.394 1.00 93.75 142 GLU A C 1
ATOM 1173 O O . GLU A 1 142 ? -10.788 8.375 11.502 1.00 93.75 142 GLU A O 1
ATOM 1178 N N . VAL A 1 143 ? -9.110 7.650 10.188 1.00 92.50 143 VAL A N 1
ATOM 1179 C CA . VAL A 1 143 ? -8.324 7.002 11.243 1.00 92.50 143 VAL A CA 1
ATOM 1180 C C . VAL A 1 143 ? -7.998 7.996 12.344 1.00 92.50 143 VAL A C 1
ATOM 1182 O O . VAL A 1 143 ? -8.340 7.785 13.506 1.00 92.50 143 VAL A O 1
ATOM 1185 N N . MET A 1 144 ? -7.402 9.127 11.964 1.00 91.81 144 MET A N 1
ATOM 1186 C CA . MET A 1 144 ? -7.009 10.157 12.921 1.00 91.81 144 MET A CA 1
ATOM 1187 C C . MET A 1 144 ? -8.220 10.785 13.618 1.00 91.81 144 MET A C 1
ATOM 1189 O O . MET A 1 144 ? -8.134 11.133 14.796 1.00 91.81 144 MET A O 1
ATOM 1193 N N . GLY A 1 145 ? -9.346 10.918 12.912 1.00 90.94 145 GLY A N 1
ATOM 1194 C CA . GLY A 1 145 ? -10.611 11.376 13.481 1.00 90.94 145 GLY A CA 1
ATOM 1195 C C . GLY A 1 145 ? -11.178 10.405 14.518 1.00 90.94 145 GLY A C 1
ATOM 1196 O O . GLY A 1 145 ? -11.517 10.833 15.621 1.00 90.94 145 GLY A O 1
ATOM 1197 N N . ARG A 1 146 ? -11.227 9.102 14.199 1.00 91.56 146 ARG A N 1
ATOM 1198 C CA . ARG A 1 146 ? -11.692 8.040 15.108 1.00 91.56 146 ARG A CA 1
ATOM 1199 C C . ARG A 1 146 ? -10.823 7.970 16.366 1.00 91.56 146 ARG A C 1
ATOM 1201 O O . ARG A 1 146 ? -11.364 8.008 17.467 1.00 91.56 146 ARG A O 1
ATOM 1208 N N . LEU A 1 147 ? -9.495 7.996 16.219 1.00 90.75 147 LEU A N 1
ATOM 1209 C CA . LEU A 1 147 ? -8.557 8.024 17.350 1.00 90.75 147 LEU A CA 1
ATOM 1210 C C . LEU A 1 147 ? -8.758 9.248 18.252 1.00 90.75 147 LEU A C 1
ATOM 1212 O O . LEU A 1 147 ? -8.839 9.107 19.474 1.00 90.75 147 LEU A O 1
ATOM 1216 N N . LYS A 1 148 ? -8.880 10.443 17.654 1.00 89.19 148 LYS A N 1
ATOM 1217 C CA . LYS A 1 148 ? -9.115 11.690 18.394 1.00 89.19 148 LYS A CA 1
ATOM 1218 C C . LYS A 1 148 ? -10.434 11.678 19.142 1.00 89.19 148 LYS A C 1
ATOM 1220 O O . LYS A 1 148 ? -10.472 12.114 20.286 1.00 89.19 148 LYS A O 1
ATOM 1225 N N . LYS A 1 149 ? -11.494 11.172 18.517 1.00 87.75 149 LYS A N 1
ATOM 1226 C CA . LYS A 1 149 ? -12.800 11.050 19.161 1.00 87.75 149 LYS A CA 1
ATOM 1227 C C . LYS A 1 149 ? -12.766 10.052 20.320 1.00 87.75 149 LYS A C 1
ATOM 1229 O O . LYS A 1 149 ? -13.298 10.335 21.382 1.00 87.75 149 LYS A O 1
ATOM 1234 N N . ALA A 1 150 ? -12.120 8.903 20.130 1.00 86.25 150 ALA A N 1
ATOM 1235 C CA . ALA A 1 150 ? -12.060 7.867 21.153 1.00 86.25 150 ALA A CA 1
ATOM 1236 C C . ALA A 1 150 ? -11.218 8.281 22.371 1.00 86.25 150 ALA A C 1
ATOM 1238 O O . ALA A 1 150 ? -11.602 7.984 23.496 1.00 86.25 150 ALA A O 1
ATOM 1239 N N . THR A 1 151 ? -10.092 8.971 22.162 1.00 85.19 151 THR A N 1
ATOM 1240 C CA . THR A 1 151 ? -9.071 9.179 23.211 1.00 85.19 151 THR A CA 1
ATOM 1241 C C . THR A 1 151 ? -8.854 10.637 23.623 1.00 85.19 151 THR A C 1
ATOM 1243 O O . THR A 1 151 ? -8.045 10.909 24.508 1.00 85.19 151 THR A O 1
ATOM 1246 N N . GLY A 1 152 ? -9.474 11.600 22.935 1.00 80.75 152 GLY A N 1
ATOM 1247 C CA . GLY A 1 152 ? -9.166 13.029 23.073 1.00 80.75 152 GLY A CA 1
ATOM 1248 C C . GLY A 1 152 ? -7.805 13.443 22.482 1.00 80.75 152 GLY A C 1
ATOM 1249 O O . GLY A 1 152 ? -7.499 14.634 22.414 1.00 80.75 152 GLY A O 1
ATOM 1250 N N . GLY A 1 153 ? -6.993 12.485 22.014 1.00 82.62 153 GLY A N 1
ATOM 1251 C CA . GLY A 1 153 ? -5.625 12.687 21.535 1.00 82.62 153 GLY A CA 1
ATOM 1252 C C . GLY A 1 153 ? -5.315 11.964 20.221 1.00 82.62 153 GLY A C 1
ATOM 1253 O O . GLY A 1 153 ? -6.196 11.527 19.492 1.00 82.62 153 GLY A O 1
ATOM 1254 N N . LYS A 1 154 ? -4.033 11.867 19.867 1.00 78.56 154 LYS A N 1
ATOM 1255 C CA . LYS A 1 154 ? -3.569 11.124 18.682 1.00 78.56 154 LYS A CA 1
ATOM 1256 C C . LYS A 1 154 ? -2.537 10.085 19.124 1.00 78.56 154 LYS A C 1
ATOM 1258 O O . LYS A 1 154 ? -1.344 10.332 18.938 1.00 78.56 154 LYS A O 1
ATOM 1263 N N . PRO A 1 155 ? -2.967 9.000 19.793 1.00 82.25 155 PRO A N 1
ATOM 1264 C CA . PRO A 1 155 ? -2.044 7.962 20.226 1.00 82.25 155 PRO A CA 1
ATOM 1265 C C . PRO A 1 155 ? -1.376 7.299 19.010 1.00 82.25 155 PRO A C 1
ATOM 1267 O O . PRO A 1 155 ? -1.936 7.340 17.907 1.00 82.25 155 PRO A O 1
ATOM 1270 N N . PRO A 1 156 ? -0.192 6.688 19.192 1.00 85.50 156 PRO A N 1
ATOM 1271 C CA . PRO A 1 156 ? 0.429 5.889 18.144 1.00 85.50 156 PRO A CA 1
ATOM 1272 C C . PRO A 1 156 ? -0.485 4.724 17.752 1.00 85.50 156 PRO A C 1
ATOM 1274 O O . PRO A 1 156 ? -1.225 4.207 18.590 1.00 85.50 156 PRO A O 1
ATOM 1277 N N . LEU A 1 157 ? -0.421 4.304 16.488 1.00 88.06 157 LEU A N 1
ATOM 1278 C CA . LEU A 1 157 ? -1.084 3.086 16.018 1.00 88.06 157 LEU A CA 1
ATOM 1279 C C . LEU A 1 157 ? -0.249 1.872 16.433 1.00 88.06 157 LEU A C 1
ATOM 1281 O O . LEU A 1 157 ? 0.898 1.755 16.013 1.00 88.06 157 LEU A O 1
ATOM 1285 N N . ASN A 1 158 ? -0.824 1.016 17.276 1.00 90.56 158 ASN A N 1
ATOM 1286 C CA . ASN A 1 158 ? -0.236 -0.224 17.772 1.00 90.56 158 ASN A CA 1
ATOM 1287 C C . ASN A 1 158 ? -1.315 -1.320 17.889 1.00 90.56 158 ASN A C 1
ATOM 1289 O O . ASN A 1 158 ? -2.444 -1.133 17.427 1.00 90.56 158 ASN A O 1
ATOM 1293 N N . GLU A 1 159 ? -0.972 -2.455 18.498 1.00 89.62 159 GLU A N 1
ATOM 1294 C CA . GLU A 1 159 ? -1.875 -3.600 18.686 1.00 89.62 159 GLU A CA 1
ATOM 1295 C C . GLU A 1 159 ? -3.170 -3.255 19.433 1.00 89.62 159 GLU A C 1
ATOM 1297 O O . GLU A 1 159 ? -4.229 -3.797 19.126 1.00 89.62 159 GLU A O 1
ATOM 1302 N N . GLU A 1 160 ? -3.122 -2.321 20.379 1.00 87.12 160 GLU A N 1
ATOM 1303 C CA . GLU A 1 160 ? -4.283 -1.939 21.182 1.00 87.12 160 GLU A CA 1
ATOM 1304 C C . GLU A 1 160 ? -5.090 -0.834 20.497 1.00 87.12 160 GLU A C 1
ATOM 1306 O O . GLU A 1 160 ? -6.310 -0.924 20.339 1.00 87.12 160 GLU A O 1
ATOM 1311 N N . THR A 1 161 ? -4.415 0.221 20.042 1.00 91.56 161 THR A N 1
ATOM 1312 C CA . THR A 1 161 ? -5.078 1.419 19.518 1.00 91.56 161 THR A CA 1
ATOM 1313 C C . THR A 1 161 ? -5.679 1.204 18.136 1.00 91.56 161 THR A C 1
ATOM 1315 O O . THR A 1 161 ? -6.587 1.945 17.756 1.00 91.56 161 THR A O 1
ATOM 1318 N N . ILE A 1 162 ? -5.255 0.180 17.386 1.00 94.75 162 ILE A N 1
ATOM 1319 C CA . ILE A 1 162 ? -5.864 -0.131 16.089 1.00 94.75 162 ILE A CA 1
ATOM 1320 C C . ILE A 1 162 ? -7.346 -0.510 16.216 1.00 94.75 162 ILE A C 1
ATOM 1322 O O . ILE A 1 162 ? -8.148 -0.166 15.346 1.00 94.75 162 ILE A O 1
ATOM 1326 N N . TYR A 1 163 ? -7.747 -1.120 17.334 1.00 95.38 163 TYR A N 1
ATOM 1327 C CA . TYR A 1 163 ? -9.148 -1.435 17.611 1.00 95.38 163 TYR A CA 1
ATOM 1328 C C . TYR A 1 163 ? -10.007 -0.175 17.756 1.00 95.38 163 TYR A C 1
ATOM 1330 O O . TYR A 1 163 ? -11.170 -0.181 17.363 1.00 95.38 163 TYR A O 1
ATOM 1338 N N . LEU A 1 164 ? -9.439 0.948 18.207 1.00 93.69 164 LEU A N 1
ATOM 1339 C CA . LEU A 1 164 ? -10.140 2.239 18.297 1.00 93.69 164 LEU A CA 1
ATOM 1340 C C . LEU A 1 164 ? -10.507 2.812 16.921 1.00 93.69 164 LEU A C 1
ATOM 1342 O O . LEU A 1 164 ? -11.413 3.634 16.794 1.00 93.69 164 LEU A O 1
ATOM 1346 N N . VAL A 1 165 ? -9.799 2.372 15.883 1.00 94.06 165 VAL A N 1
ATOM 1347 C CA . VAL A 1 165 ? -10.088 2.689 14.482 1.00 94.06 165 VAL A CA 1
ATOM 1348 C C . VAL A 1 165 ? -11.155 1.750 13.918 1.00 94.06 165 VAL A C 1
ATOM 1350 O O . VAL A 1 165 ? -11.679 1.989 12.834 1.00 94.06 165 VAL A O 1
ATOM 1353 N N . GLY A 1 166 ? -11.503 0.695 14.648 1.00 94.62 166 GLY A N 1
ATOM 1354 C CA . GLY A 1 166 ? -12.504 -0.293 14.295 1.00 94.62 166 GLY A CA 1
ATOM 1355 C C . GLY A 1 166 ? -13.942 0.229 14.283 1.00 94.62 166 GLY A C 1
ATOM 1356 O O . GLY A 1 166 ? -14.223 1.426 14.396 1.00 94.62 166 GLY A O 1
ATOM 1357 N N . LYS A 1 167 ? -14.880 -0.702 14.126 1.00 95.38 167 LYS A N 1
ATOM 1358 C CA . LYS A 1 167 ? -16.319 -0.441 14.148 1.00 95.38 167 LYS A CA 1
ATOM 1359 C C . LYS A 1 167 ? -16.893 -0.772 15.531 1.00 95.38 167 LYS A C 1
ATOM 1361 O O . LYS A 1 167 ? -16.710 -1.901 15.988 1.00 95.38 167 LYS A O 1
ATOM 1366 N N . PRO A 1 168 ? -17.627 0.153 16.173 1.00 95.75 168 PRO A N 1
ATOM 1367 C CA . PRO A 1 168 ? -18.316 -0.127 17.427 1.00 95.75 168 PRO A CA 1
ATOM 1368 C C . PRO A 1 168 ? -19.537 -1.028 17.195 1.00 95.75 168 PRO A C 1
ATOM 1370 O O . PRO A 1 168 ? -20.399 -0.732 16.358 1.00 95.75 168 PRO A O 1
ATOM 1373 N N . VAL A 1 169 ? -19.645 -2.121 17.952 1.00 96.75 169 VAL A N 1
ATOM 1374 C CA . VAL A 1 169 ? -20.756 -3.080 17.860 1.00 96.75 169 VAL A CA 1
ATOM 1375 C C . VAL A 1 169 ? -21.263 -3.504 19.239 1.00 96.75 169 VAL A C 1
ATOM 1377 O O . VAL A 1 169 ? -20.507 -3.588 20.201 1.00 96.75 169 VAL A O 1
ATOM 1380 N N . CYS A 1 170 ? -22.569 -3.756 19.352 1.00 96.94 170 CYS A N 1
ATOM 1381 C CA . CYS A 1 170 ? -23.155 -4.378 20.541 1.00 96.94 170 CYS A CA 1
ATOM 1382 C C . CYS A 1 170 ? -23.128 -5.906 20.412 1.00 96.94 170 CYS A C 1
ATOM 1384 O O . CYS A 1 170 ? -23.013 -6.420 19.298 1.00 96.94 170 CYS A O 1
ATOM 1386 N N . ARG A 1 171 ? -23.331 -6.634 21.517 1.00 96.00 171 ARG A N 1
ATOM 1387 C CA . ARG A 1 171 ? -23.356 -8.115 21.554 1.00 96.00 171 ARG A CA 1
ATOM 1388 C C . ARG A 1 171 ? -24.207 -8.749 20.448 1.00 96.00 171 ARG A C 1
ATOM 1390 O O . ARG A 1 171 ? -23.803 -9.736 19.851 1.00 96.00 171 ARG A O 1
ATOM 1397 N N . LYS A 1 172 ? -25.367 -8.158 20.129 1.00 96.19 172 LYS A N 1
ATOM 1398 C CA . LYS A 1 172 ? -26.277 -8.666 19.082 1.00 96.19 172 LYS A CA 1
ATOM 1399 C C . LYS A 1 172 ? -25.694 -8.566 17.663 1.00 96.19 172 LYS A C 1
ATOM 1401 O O . LYS A 1 172 ? -26.084 -9.339 16.798 1.00 96.19 172 LYS A O 1
ATOM 1406 N N . HIS A 1 173 ? -24.817 -7.598 17.405 1.00 96.31 173 HIS A N 1
ATOM 1407 C CA . HIS A 1 173 ? -24.223 -7.345 16.085 1.00 96.31 173 HIS A CA 1
ATOM 1408 C C . HIS A 1 173 ? -22.728 -7.690 16.035 1.00 96.31 173 HIS A C 1
ATOM 1410 O O . HIS A 1 173 ? -22.019 -7.221 15.145 1.00 96.31 173 HIS A O 1
ATOM 1416 N N . LEU A 1 174 ? -22.238 -8.477 16.995 1.00 96.56 174 LEU A N 1
ATOM 1417 C CA . LEU A 1 174 ? -20.865 -8.963 17.021 1.00 96.56 174 LEU A CA 1
ATOM 1418 C C . LEU A 1 174 ? -20.712 -10.142 16.050 1.00 96.56 174 LEU A C 1
ATOM 1420 O O . LEU A 1 174 ? -20.819 -11.301 16.433 1.00 96.56 174 LEU A O 1
ATOM 1424 N N . GLU A 1 175 ? -20.493 -9.830 14.775 1.00 95.81 175 GLU A N 1
ATOM 1425 C CA . GLU A 1 175 ? -20.348 -10.829 13.703 1.00 95.81 175 GLU A CA 1
ATOM 1426 C C . GLU A 1 175 ? -18.956 -11.494 13.695 1.00 95.81 175 GLU A C 1
ATOM 1428 O O . GLU A 1 175 ? -18.817 -12.633 13.256 1.00 95.81 175 GLU A O 1
ATOM 1433 N N . TYR A 1 176 ? -17.933 -10.801 14.214 1.00 96.62 176 TYR A N 1
ATOM 1434 C CA . TYR A 1 176 ? -16.529 -11.237 14.195 1.00 96.62 176 TYR A CA 1
ATOM 1435 C C . TYR A 1 176 ? -15.905 -11.174 15.601 1.00 96.62 176 TYR A C 1
ATOM 1437 O O . TYR A 1 176 ? -15.027 -10.338 15.851 1.00 96.62 176 TYR A O 1
ATOM 1445 N N . PRO A 1 177 ? -16.369 -12.006 16.554 1.00 96.12 177 PRO A N 1
ATOM 1446 C CA . PRO A 1 177 ? -15.903 -11.968 17.941 1.00 96.12 177 PRO A CA 1
ATOM 1447 C C . PRO A 1 177 ? -14.385 -12.142 18.073 1.00 96.12 177 PRO A C 1
ATOM 1449 O O . PRO A 1 177 ? -13.771 -11.464 18.886 1.00 96.12 177 PRO A O 1
ATOM 1452 N N . GLN A 1 178 ? -13.771 -12.971 17.227 1.00 96.12 178 GLN A N 1
ATOM 1453 C CA . GLN A 1 178 ? -12.331 -13.241 17.231 1.00 96.12 178 GLN A CA 1
ATOM 1454 C C . GLN A 1 178 ? -11.458 -12.044 16.818 1.00 96.12 178 GLN A C 1
ATOM 1456 O O . GLN A 1 178 ? -10.272 -12.037 17.107 1.00 96.12 178 GLN A O 1
ATOM 1461 N N . PHE A 1 179 ? -12.035 -11.033 16.159 1.00 97.25 179 PHE A N 1
ATOM 1462 C CA . PHE A 1 179 ? -11.331 -9.819 15.717 1.00 97.25 179 PHE A CA 1
ATOM 1463 C C . PHE A 1 179 ? -11.857 -8.577 16.442 1.00 97.25 179 PHE A C 1
ATOM 1465 O O . PHE A 1 179 ? -11.904 -7.477 15.880 1.00 97.25 179 PHE A O 1
ATOM 1472 N N . SER A 1 180 ? -12.345 -8.766 17.669 1.00 97.00 180 SER A N 1
ATOM 1473 C CA . SER A 1 180 ? -12.991 -7.729 18.464 1.00 97.00 180 SER A CA 1
ATOM 1474 C C . SER A 1 180 ? -12.430 -7.671 19.878 1.00 97.00 180 SER A C 1
ATOM 1476 O O . SER A 1 180 ? -12.116 -8.698 20.468 1.00 97.00 180 SER A O 1
ATOM 1478 N N . ARG A 1 181 ? -12.375 -6.464 20.447 1.00 96.00 181 ARG A N 1
ATOM 1479 C CA . ARG A 1 181 ? -12.055 -6.238 21.864 1.00 96.00 181 ARG A CA 1
ATOM 1480 C C . ARG A 1 181 ? -13.214 -5.581 22.586 1.00 96.00 181 ARG A C 1
ATOM 1482 O O . ARG A 1 181 ? -13.961 -4.811 21.978 1.00 96.00 181 ARG A O 1
ATOM 1489 N N . HIS A 1 182 ? -13.368 -5.893 23.868 1.00 95.75 182 HIS A N 1
ATOM 1490 C CA . HIS A 1 182 ? -14.338 -5.216 24.715 1.00 95.75 182 HIS A CA 1
ATOM 1491 C C . HIS A 1 182 ? -13.968 -3.739 24.866 1.00 95.75 182 HIS A C 1
ATOM 1493 O O . HIS A 1 182 ? -12.796 -3.386 24.962 1.00 95.75 182 HIS A O 1
ATOM 1499 N N . ILE A 1 183 ? -14.975 -2.864 24.881 1.00 93.12 183 ILE A N 1
ATOM 1500 C CA . ILE A 1 183 ? -14.751 -1.418 25.030 1.00 93.12 183 ILE A CA 1
ATOM 1501 C C . ILE A 1 183 ? -14.141 -1.070 26.392 1.00 93.12 183 ILE A C 1
ATOM 1503 O O . ILE A 1 183 ? -13.378 -0.114 26.475 1.00 93.12 183 ILE A O 1
ATOM 1507 N N . GLU A 1 184 ? -14.438 -1.852 27.432 1.00 90.69 184 GLU A N 1
ATOM 1508 C CA . GLU A 1 184 ? -13.893 -1.661 28.784 1.00 90.69 184 GLU A CA 1
ATOM 1509 C C . GLU A 1 184 ? -12.370 -1.866 28.849 1.00 90.69 184 GLU A C 1
ATOM 1511 O O . GLU A 1 184 ? -11.710 -1.250 29.682 1.00 90.69 184 GLU A O 1
ATOM 1516 N N . ASP A 1 185 ? -11.806 -2.651 27.925 1.00 91.56 185 ASP A N 1
ATOM 1517 C CA . ASP A 1 185 ? -10.362 -2.902 27.829 1.00 91.56 185 ASP A CA 1
ATOM 1518 C C . ASP A 1 185 ? -9.623 -1.813 27.033 1.00 91.56 185 ASP A C 1
ATOM 1520 O O . ASP A 1 185 ? -8.405 -1.869 26.860 1.00 91.56 185 ASP A O 1
ATOM 1524 N N . LEU A 1 186 ? -10.353 -0.839 26.484 1.00 89.56 186 LEU A N 1
ATOM 1525 C CA . LEU A 1 186 ? -9.827 0.165 25.570 1.00 89.56 186 LEU A CA 1
ATOM 1526 C C . LEU A 1 186 ? -9.889 1.563 26.203 1.00 89.56 186 LEU A C 1
ATOM 1528 O O . LEU A 1 186 ? -10.833 1.880 26.927 1.00 89.56 186 LEU A O 1
ATOM 1532 N N . PRO A 1 187 ? -8.931 2.458 25.898 1.00 86.25 187 PRO A N 1
ATOM 1533 C CA . PRO A 1 187 ? -8.877 3.804 26.471 1.00 86.25 187 PRO A CA 1
ATOM 1534 C C . PRO A 1 187 ? -9.893 4.753 25.803 1.00 86.25 187 PRO A C 1
ATOM 1536 O O . PRO A 1 187 ? -9.522 5.752 25.186 1.00 86.25 187 PRO A O 1
ATOM 1539 N N . ILE A 1 188 ? -11.183 4.425 25.890 1.00 86.62 188 ILE A N 1
ATOM 1540 C CA . ILE A 1 188 ? -12.287 5.159 25.268 1.00 86.62 188 ILE A CA 1
ATOM 1541 C C . ILE A 1 188 ? -12.911 6.124 26.283 1.00 86.62 188 ILE A C 1
ATOM 1543 O O . ILE A 1 188 ? -13.361 5.723 27.351 1.00 86.62 188 ILE A O 1
ATOM 1547 N N . GLN A 1 189 ? -12.972 7.409 25.931 1.00 82.62 189 GLN A N 1
ATOM 1548 C CA . GLN A 1 189 ? -13.557 8.460 26.775 1.00 82.62 189 GLN A CA 1
ATOM 1549 C C . GLN A 1 189 ? -15.052 8.684 26.507 1.00 82.62 189 GLN A C 1
ATOM 1551 O O . GLN A 1 189 ? -15.789 9.103 27.398 1.00 82.62 189 GLN A O 1
ATOM 1556 N N . GLU A 1 190 ? -15.511 8.414 25.284 1.00 81.38 190 GLU A N 1
ATOM 1557 C CA . GLU A 1 190 ? -16.890 8.660 24.857 1.00 81.38 190 GLU A CA 1
ATOM 1558 C C . GLU A 1 190 ? -17.679 7.360 24.683 1.00 81.38 190 GLU A C 1
ATOM 1560 O O . GLU A 1 190 ? -17.175 6.371 24.155 1.00 81.38 190 GLU A O 1
ATOM 1565 N N . ARG A 1 191 ? -18.975 7.374 25.020 1.00 85.31 191 ARG A N 1
ATOM 1566 C CA . ARG A 1 191 ? -19.858 6.246 24.693 1.00 85.31 191 ARG A CA 1
ATOM 1567 C C . ARG A 1 191 ? -20.049 6.140 23.182 1.00 85.31 191 ARG A C 1
ATOM 1569 O O . ARG A 1 191 ? -20.691 6.988 22.560 1.00 85.31 191 ARG A O 1
ATOM 1576 N N . LEU A 1 192 ? -19.531 5.063 22.600 1.00 90.81 192 LEU A N 1
ATOM 1577 C CA . LEU A 1 192 ? -19.721 4.737 21.191 1.00 90.81 192 LEU A CA 1
ATOM 1578 C C . LEU A 1 192 ? -21.021 3.950 20.990 1.00 90.81 192 LEU A C 1
ATOM 1580 O O . LEU A 1 192 ? -21.426 3.146 21.829 1.00 90.81 192 LEU A O 1
ATOM 1584 N N . LYS A 1 193 ? -21.685 4.187 19.857 1.00 93.12 193 LYS A N 1
ATOM 1585 C CA . LYS A 1 193 ? -22.958 3.547 19.508 1.00 93.12 193 LYS A CA 1
ATOM 1586 C C . LYS A 1 193 ? -22.763 2.515 18.407 1.00 93.12 193 LYS A C 1
ATOM 1588 O O . LYS A 1 193 ? -22.045 2.756 17.440 1.00 93.12 193 LYS A O 1
ATOM 1593 N N . CYS A 1 194 ? -23.459 1.392 18.530 1.00 94.94 194 CYS A N 1
ATOM 1594 C CA . CYS A 1 194 ? -23.617 0.421 17.456 1.00 94.94 194 CYS A CA 1
ATOM 1595 C C . CYS A 1 194 ? -24.547 0.970 16.354 1.00 94.94 194 CYS A C 1
ATOM 1597 O O . CYS A 1 194 ? -25.336 1.885 16.595 1.00 94.94 194 CYS A O 1
ATOM 1599 N N . ARG A 1 195 ? -24.543 0.347 15.163 1.00 92.00 195 ARG A N 1
ATOM 1600 C CA . ARG A 1 195 ? -25.448 0.673 14.038 1.00 92.00 195 ARG A CA 1
ATOM 1601 C C . ARG A 1 195 ? -26.940 0.704 14.400 1.00 92.00 195 ARG A C 1
ATOM 1603 O O . ARG A 1 195 ? -27.715 1.343 13.708 1.00 92.00 195 ARG A O 1
ATOM 1610 N N . CYS A 1 196 ? -27.349 0.021 15.469 1.00 93.88 196 CYS A N 1
ATOM 1611 C CA . CYS A 1 196 ? -28.730 0.015 15.957 1.00 93.88 196 CYS A CA 1
ATOM 1612 C C . CYS A 1 196 ? -29.044 1.093 17.010 1.00 93.88 196 CYS A C 1
ATOM 1614 O O . CYS A 1 196 ? -30.101 1.034 17.630 1.00 93.88 196 CYS A O 1
ATOM 1616 N N . GLY A 1 197 ? -28.120 2.018 17.285 1.00 93.38 197 GLY A N 1
ATOM 1617 C CA . GLY A 1 197 ? -28.290 3.095 18.269 1.00 93.38 197 GLY A CA 1
ATOM 1618 C C . GLY A 1 197 ? -28.078 2.690 19.734 1.00 93.38 197 GLY A C 1
ATOM 1619 O O . GLY A 1 197 ? -28.010 3.562 20.604 1.00 93.38 197 GLY A O 1
ATOM 1620 N N . LYS A 1 198 ? -27.929 1.391 20.029 1.00 95.31 198 LYS A N 1
ATOM 1621 C CA . LYS A 1 198 ? -27.534 0.907 21.364 1.00 95.31 198 LYS A CA 1
ATOM 1622 C C . LYS A 1 198 ? -26.068 1.226 21.658 1.00 95.31 198 LYS A C 1
ATOM 1624 O O . LYS A 1 198 ? -25.273 1.379 20.729 1.00 95.31 198 LYS A O 1
ATOM 1629 N N . ASP A 1 199 ? -25.730 1.295 22.944 1.00 95.25 199 ASP A N 1
ATOM 1630 C CA . ASP A 1 199 ? -24.335 1.363 23.387 1.00 95.25 199 ASP A CA 1
ATOM 1631 C C . ASP A 1 199 ? -23.571 0.153 22.830 1.00 95.25 199 ASP A C 1
ATOM 1633 O O . ASP A 1 199 ? -24.111 -0.955 22.734 1.00 95.25 199 ASP A O 1
ATOM 1637 N N . ALA A 1 200 ? -22.362 0.405 22.339 1.00 96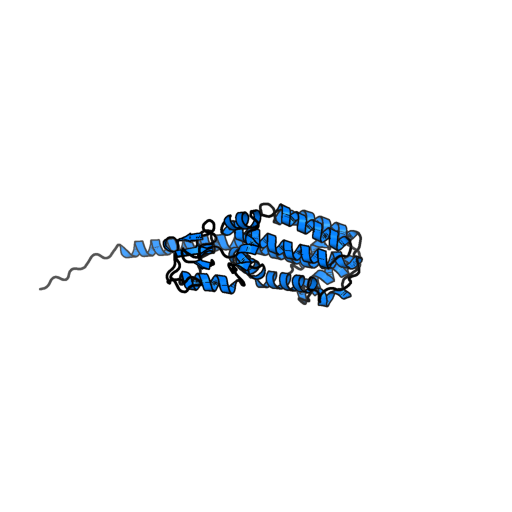.25 200 ALA A N 1
ATOM 1638 C CA . ALA A 1 200 ? -21.481 -0.650 21.875 1.00 96.25 200 ALA A CA 1
ATOM 1639 C C . ALA A 1 200 ? -20.829 -1.348 23.073 1.00 96.25 200 ALA A C 1
ATOM 1641 O O . ALA A 1 200 ? -20.512 -0.710 24.073 1.00 96.25 200 ALA A O 1
ATOM 1642 N N . ASP A 1 201 ? -20.615 -2.651 22.931 1.00 96.56 201 ASP A N 1
ATOM 1643 C CA . ASP A 1 201 ? -19.917 -3.484 23.912 1.00 96.56 201 ASP A CA 1
ATOM 1644 C C . ASP A 1 201 ? -18.487 -3.805 23.435 1.00 96.56 201 ASP A C 1
ATOM 1646 O O . ASP A 1 201 ? -17.605 -4.087 24.246 1.00 96.56 201 ASP A O 1
ATOM 1650 N N . TYR A 1 202 ? -18.258 -3.748 22.115 1.00 97.12 202 TYR A N 1
ATOM 1651 C CA . TYR A 1 202 ? -17.011 -4.132 21.461 1.00 97.12 202 TYR A CA 1
ATOM 1652 C C . TYR A 1 202 ? -16.584 -3.137 20.384 1.00 97.12 202 TYR A C 1
ATOM 1654 O O . TYR A 1 202 ? -17.413 -2.478 19.749 1.00 97.12 202 TYR A O 1
ATOM 1662 N N . MET A 1 203 ? -15.283 -3.131 20.115 1.00 97.00 203 MET A N 1
ATOM 1663 C CA . MET A 1 203 ? -14.679 -2.585 18.907 1.00 97.00 203 MET A CA 1
ATOM 1664 C C . MET A 1 203 ? -14.145 -3.730 18.048 1.00 97.00 203 MET A C 1
ATOM 1666 O O . MET A 1 203 ? -13.290 -4.489 18.497 1.00 97.00 203 MET A O 1
ATOM 1670 N N . THR A 1 204 ? -14.627 -3.845 16.813 1.00 97.44 204 THR A N 1
ATOM 1671 C CA . THR A 1 204 ? -14.166 -4.850 15.840 1.00 97.44 204 THR A CA 1
ATOM 1672 C C . THR A 1 204 ? -13.221 -4.215 14.831 1.00 97.44 204 THR A C 1
ATOM 1674 O O . THR A 1 204 ? -13.512 -3.120 14.344 1.00 97.44 204 THR A O 1
ATOM 1677 N N . LEU A 1 205 ? -12.137 -4.898 14.458 1.00 97.69 205 LEU A N 1
ATOM 1678 C CA . LEU A 1 205 ? -11.202 -4.420 13.433 1.00 97.69 205 LEU A CA 1
ATOM 1679 C C . LEU A 1 205 ? -11.915 -4.024 12.129 1.00 97.69 205 LEU A C 1
ATOM 1681 O O . LEU A 1 205 ? -12.921 -4.614 11.728 1.00 97.69 205 LEU A O 1
ATOM 1685 N N . ALA A 1 206 ? -11.381 -3.003 11.459 1.00 96.94 206 ALA A N 1
ATOM 1686 C CA . ALA A 1 206 ? -11.911 -2.480 10.206 1.00 96.94 206 ALA A CA 1
ATOM 1687 C C . ALA A 1 206 ? -10.827 -2.482 9.127 1.00 96.94 206 ALA A C 1
ATOM 1689 O O . ALA A 1 206 ? -9.670 -2.171 9.389 1.00 96.94 206 ALA A O 1
ATOM 1690 N N . MET A 1 207 ? -11.210 -2.852 7.910 1.00 97.12 207 MET A N 1
ATOM 1691 C CA . MET A 1 207 ? -10.281 -3.131 6.823 1.00 97.12 207 MET A CA 1
ATOM 1692 C C . MET A 1 207 ? -9.922 -1.848 6.061 1.00 97.12 207 MET A C 1
ATOM 1694 O O . MET A 1 207 ? -10.821 -1.210 5.490 1.00 97.12 207 MET A O 1
ATOM 1698 N N . PRO A 1 208 ? -8.641 -1.444 6.021 1.00 96.31 208 PRO A N 1
ATOM 1699 C CA . PRO A 1 208 ? -8.222 -0.268 5.276 1.00 96.31 208 PRO A CA 1
ATOM 1700 C C . PRO A 1 208 ? -8.269 -0.480 3.766 1.00 96.31 208 PRO A C 1
ATOM 1702 O O . PRO A 1 208 ? -7.729 -1.445 3.232 1.00 96.31 208 PRO A O 1
ATOM 1705 N N . LYS A 1 209 ? -8.864 0.479 3.051 1.00 93.75 209 LYS A N 1
ATOM 1706 C CA . LYS A 1 209 ? -8.631 0.627 1.609 1.00 93.75 209 LYS A CA 1
ATOM 1707 C C . LYS A 1 209 ? -7.183 1.042 1.362 1.00 93.75 209 LYS A C 1
ATOM 1709 O O . LYS A 1 209 ? -6.581 1.700 2.207 1.00 93.75 209 LYS A O 1
ATOM 1714 N N . VAL A 1 210 ? -6.645 0.741 0.180 1.00 91.88 210 VAL A N 1
ATOM 1715 C CA . VAL A 1 210 ? -5.232 1.011 -0.153 1.00 91.88 210 VAL A CA 1
ATOM 1716 C C . VAL A 1 210 ? -4.830 2.475 0.082 1.00 91.88 210 VAL A C 1
ATOM 1718 O O . VAL A 1 210 ? -3.769 2.738 0.635 1.00 91.88 210 VAL A O 1
ATOM 1721 N N . SER A 1 211 ? -5.701 3.438 -0.235 1.00 88.50 211 SER A N 1
ATOM 1722 C CA . SER A 1 211 ? -5.477 4.863 0.060 1.00 88.50 211 SER A CA 1
ATOM 1723 C C . SER A 1 211 ? -5.318 5.153 1.557 1.00 88.50 211 SER A C 1
ATOM 1725 O O . SER A 1 211 ? -4.453 5.932 1.950 1.00 88.50 211 SER A O 1
ATOM 1727 N N . ALA A 1 212 ? -6.131 4.521 2.409 1.00 94.81 212 ALA A N 1
ATOM 1728 C CA . ALA A 1 212 ? -5.982 4.615 3.858 1.00 94.81 212 ALA A CA 1
ATOM 1729 C C . ALA A 1 212 ? -4.700 3.916 4.322 1.00 94.81 212 ALA A C 1
ATOM 1731 O O . ALA A 1 212 ? -3.977 4.464 5.146 1.00 94.81 212 ALA A O 1
ATOM 1732 N N . LEU A 1 213 ? -4.406 2.743 3.762 1.00 95.94 213 LEU A N 1
ATOM 1733 C CA . LEU A 1 213 ? -3.251 1.923 4.106 1.00 95.94 213 LEU A CA 1
ATOM 1734 C C . LEU A 1 213 ? -1.923 2.642 3.827 1.00 95.94 213 LEU A C 1
ATOM 1736 O O . LEU A 1 213 ? -1.045 2.637 4.685 1.00 95.94 213 LEU A O 1
ATOM 1740 N N . ILE A 1 214 ? -1.810 3.337 2.689 1.00 96.31 214 ILE A N 1
ATOM 1741 C CA . ILE A 1 214 ? -0.657 4.193 2.361 1.00 96.31 214 ILE A CA 1
ATOM 1742 C C . ILE A 1 214 ? -0.473 5.273 3.432 1.00 96.31 214 ILE A C 1
ATOM 1744 O O . ILE A 1 214 ? 0.619 5.415 3.983 1.00 96.31 214 ILE A O 1
ATOM 1748 N N . GLY A 1 215 ? -1.534 6.017 3.761 1.00 94.75 215 GLY A N 1
ATOM 1749 C CA . GLY A 1 215 ? -1.462 7.083 4.762 1.00 94.75 215 GLY A CA 1
ATOM 1750 C C . GLY A 1 215 ? -1.120 6.564 6.161 1.00 94.75 215 GLY A C 1
ATOM 1751 O O . GLY A 1 215 ? -0.266 7.134 6.838 1.00 94.75 215 GLY A O 1
ATOM 1752 N N . ILE A 1 216 ? -1.720 5.441 6.570 1.00 94.81 216 ILE A N 1
ATOM 1753 C CA . ILE A 1 216 ? -1.429 4.769 7.844 1.00 94.81 216 ILE A CA 1
ATOM 1754 C C . ILE A 1 216 ? 0.028 4.300 7.895 1.00 94.81 216 ILE A C 1
ATOM 1756 O O . ILE A 1 216 ? 0.728 4.583 8.865 1.00 94.81 216 ILE A O 1
ATOM 1760 N N . GLY A 1 217 ? 0.506 3.605 6.864 1.00 95.00 217 GLY A N 1
ATOM 1761 C CA . GLY A 1 217 ? 1.875 3.101 6.838 1.00 95.00 217 GLY A CA 1
ATOM 1762 C C . GLY A 1 217 ? 2.907 4.228 6.812 1.00 95.00 217 GLY A C 1
ATOM 1763 O O . GLY A 1 217 ? 3.893 4.175 7.541 1.00 95.00 217 GLY A O 1
ATOM 1764 N N . CYS A 1 218 ? 2.645 5.307 6.072 1.00 94.25 218 CYS A N 1
ATOM 1765 C CA . CYS A 1 218 ? 3.477 6.510 6.106 1.00 94.25 218 CYS A CA 1
ATOM 1766 C C . CYS A 1 218 ? 3.487 7.157 7.499 1.00 94.25 218 CYS A C 1
ATOM 1768 O O . CYS A 1 218 ? 4.552 7.513 7.999 1.00 94.25 218 CYS A O 1
ATOM 1770 N N . TYR A 1 219 ? 2.333 7.233 8.171 1.00 92.25 219 TYR A N 1
ATOM 1771 C CA . TYR A 1 219 ? 2.245 7.704 9.554 1.00 92.25 219 TYR A CA 1
ATOM 1772 C C . TYR A 1 219 ? 3.080 6.842 10.516 1.00 92.25 219 TYR A C 1
ATOM 1774 O O . TYR A 1 219 ? 3.841 7.394 11.310 1.00 92.25 219 TYR A O 1
ATOM 1782 N N . ILE A 1 220 ? 3.012 5.510 10.395 1.00 92.12 220 ILE A N 1
ATOM 1783 C CA . ILE A 1 220 ? 3.819 4.551 11.175 1.00 92.12 220 ILE A CA 1
ATOM 1784 C C . ILE A 1 220 ? 5.322 4.752 10.933 1.00 92.12 220 ILE A C 1
ATOM 1786 O O . ILE A 1 220 ? 6.119 4.712 11.871 1.00 92.12 220 ILE A O 1
ATOM 1790 N N . LEU A 1 221 ? 5.725 4.992 9.684 1.00 91.38 221 LEU A N 1
ATOM 1791 C CA . LEU A 1 221 ? 7.120 5.267 9.326 1.00 91.38 221 LEU A CA 1
ATOM 1792 C C . LEU A 1 221 ? 7.567 6.694 9.685 1.00 91.38 221 LEU A C 1
ATOM 1794 O O . LEU A 1 221 ? 8.753 7.005 9.607 1.00 91.38 221 LEU A O 1
ATOM 1798 N N . GLY A 1 222 ? 6.643 7.575 10.076 1.00 89.88 222 GLY A N 1
ATOM 1799 C CA . GLY A 1 222 ? 6.924 8.990 10.296 1.00 89.88 222 GLY A CA 1
ATOM 1800 C C . GLY A 1 222 ? 7.273 9.743 9.007 1.00 89.88 222 GLY A C 1
ATOM 1801 O O . GLY A 1 222 ? 8.002 10.737 9.069 1.00 89.88 222 GLY A O 1
ATOM 1802 N N . TYR A 1 223 ? 6.760 9.293 7.863 1.00 92.31 223 TYR A N 1
ATOM 1803 C CA . TYR A 1 223 ? 7.024 9.835 6.532 1.00 92.31 223 TYR A CA 1
ATOM 1804 C C . TYR A 1 223 ? 5.768 10.519 5.941 1.00 92.31 223 TYR A C 1
ATOM 1806 O O . TYR A 1 223 ? 4.653 10.092 6.236 1.00 92.31 223 TYR A O 1
ATOM 1814 N N . PRO A 1 224 ? 5.902 11.587 5.132 1.00 90.06 224 PRO A N 1
ATOM 1815 C CA . PRO A 1 224 ? 4.769 12.218 4.446 1.00 90.06 224 PRO A CA 1
ATOM 1816 C C . PRO A 1 224 ? 4.138 11.298 3.387 1.00 90.06 224 PRO A C 1
ATOM 1818 O O . PRO A 1 224 ? 4.843 10.753 2.533 1.00 90.06 224 PRO A O 1
ATOM 1821 N N . SER A 1 225 ? 2.811 11.136 3.414 1.00 91.81 225 SER A N 1
ATOM 1822 C CA . SER A 1 225 ? 2.098 10.197 2.534 1.00 91.81 225 SER A CA 1
ATOM 1823 C C . SER A 1 225 ? 1.897 10.717 1.113 1.00 91.81 225 SER A C 1
ATOM 1825 O O . SER A 1 225 ? 1.731 9.917 0.190 1.00 91.81 225 SER A O 1
ATOM 1827 N N . GLU A 1 226 ? 1.990 12.033 0.892 1.00 90.06 226 GLU A N 1
ATOM 1828 C CA . GLU A 1 226 ? 1.672 12.681 -0.383 1.00 90.06 226 GLU A CA 1
ATOM 1829 C C . GLU A 1 226 ? 2.513 12.118 -1.535 1.00 90.06 226 GLU A C 1
ATOM 1831 O O . GLU A 1 226 ? 2.090 12.111 -2.690 1.00 90.06 226 GLU A O 1
ATOM 1836 N N . ARG A 1 227 ? 3.729 11.637 -1.253 1.00 88.25 227 ARG A N 1
ATOM 1837 C CA . ARG A 1 227 ? 4.603 11.039 -2.274 1.00 88.25 227 ARG A CA 1
ATOM 1838 C C . ARG A 1 227 ? 4.043 9.725 -2.801 1.00 88.25 227 ARG A C 1
ATOM 1840 O O . ARG A 1 227 ? 3.909 9.577 -4.013 1.00 88.25 227 ARG A O 1
ATOM 1847 N N . PHE A 1 228 ? 3.671 8.817 -1.910 1.00 92.50 228 PHE A N 1
ATOM 1848 C CA . PHE A 1 228 ? 3.098 7.531 -2.291 1.00 92.50 228 PHE A CA 1
ATOM 1849 C C . PHE A 1 228 ? 1.679 7.671 -2.829 1.00 92.50 228 PHE A C 1
ATOM 1851 O O . PHE A 1 228 ? 1.336 6.998 -3.792 1.00 92.50 228 PHE A O 1
ATOM 1858 N N . GLU A 1 229 ? 0.875 8.586 -2.288 1.00 91.44 229 GLU A N 1
ATOM 1859 C CA . GLU A 1 229 ? -0.461 8.873 -2.823 1.00 91.44 229 GLU A CA 1
ATOM 1860 C C . GLU A 1 229 ? -0.400 9.360 -4.277 1.00 91.44 229 GLU A C 1
ATOM 1862 O O . GLU A 1 229 ? -1.188 8.917 -5.113 1.00 91.44 229 GLU A O 1
ATOM 1867 N N . ASN A 1 230 ? 0.576 10.211 -4.612 1.00 88.62 230 ASN A N 1
ATOM 1868 C CA . ASN A 1 230 ? 0.793 10.659 -5.988 1.00 88.62 230 ASN A CA 1
ATOM 1869 C C . ASN A 1 230 ? 1.229 9.515 -6.915 1.00 88.62 230 ASN A C 1
ATOM 1871 O O . ASN A 1 230 ? 0.709 9.412 -8.025 1.00 88.62 230 ASN A O 1
ATOM 1875 N N . ILE A 1 231 ? 2.143 8.646 -6.465 1.00 90.12 231 ILE A N 1
ATOM 1876 C CA . ILE A 1 231 ? 2.569 7.460 -7.229 1.00 90.12 231 ILE A CA 1
ATOM 1877 C C . ILE A 1 231 ? 1.372 6.529 -7.467 1.00 90.12 231 ILE A C 1
ATOM 1879 O O . ILE A 1 231 ? 1.083 6.166 -8.605 1.00 90.12 231 ILE A O 1
ATOM 1883 N N . TYR A 1 232 ? 0.618 6.209 -6.414 1.00 91.75 232 TYR A N 1
ATOM 1884 C CA . TYR A 1 232 ? -0.557 5.342 -6.493 1.00 91.75 232 TYR A CA 1
ATOM 1885 C C . TYR A 1 232 ? -1.644 5.919 -7.409 1.00 91.75 232 TYR A C 1
ATOM 1887 O O . TYR A 1 232 ? -2.246 5.190 -8.198 1.00 91.75 232 TYR A O 1
ATOM 1895 N N . SER A 1 233 ? -1.886 7.231 -7.336 1.00 88.75 233 SER A N 1
ATOM 1896 C CA . SER A 1 233 ? -2.825 7.941 -8.212 1.00 88.75 233 SER A CA 1
ATOM 1897 C C . SER A 1 233 ? -2.394 7.877 -9.679 1.00 88.75 233 SER A C 1
ATOM 1899 O O . SER A 1 233 ? -3.223 7.608 -10.548 1.00 88.75 233 SER A O 1
ATOM 1901 N N . ASN A 1 234 ? -1.098 8.051 -9.958 1.00 87.38 234 ASN A N 1
ATOM 1902 C CA . ASN A 1 234 ? -0.535 7.918 -11.301 1.00 87.38 234 ASN A CA 1
ATOM 1903 C C . ASN A 1 234 ? -0.753 6.506 -11.868 1.00 87.38 234 ASN A C 1
ATOM 1905 O O . ASN A 1 234 ? -1.352 6.364 -12.931 1.00 87.38 234 ASN A O 1
ATOM 1909 N N . ILE A 1 235 ? -0.368 5.470 -11.118 1.00 89.81 235 ILE A N 1
ATOM 1910 C CA . ILE A 1 235 ? -0.560 4.063 -11.506 1.00 89.81 235 ILE A CA 1
ATOM 1911 C C . ILE A 1 235 ? -2.049 3.762 -11.727 1.00 89.81 235 ILE A C 1
ATOM 1913 O O . ILE A 1 235 ? -2.432 3.176 -12.739 1.00 89.81 235 ILE A O 1
ATOM 1917 N N . SER A 1 236 ? -2.911 4.234 -10.818 1.00 87.44 236 SER A N 1
ATOM 1918 C CA . SER A 1 236 ? -4.365 4.038 -10.888 1.00 87.44 236 SER A CA 1
ATOM 1919 C C . SER A 1 236 ? -4.987 4.610 -12.165 1.00 87.44 236 SER A C 1
ATOM 1921 O O . SER A 1 236 ? -5.958 4.052 -12.667 1.00 87.44 236 SER A O 1
ATOM 1923 N N . ARG A 1 237 ? -4.437 5.701 -12.713 1.00 84.19 237 ARG A N 1
ATOM 1924 C CA . ARG A 1 237 ? -4.899 6.282 -13.985 1.00 84.19 237 ARG A CA 1
ATOM 1925 C C . ARG A 1 237 ? -4.542 5.403 -15.180 1.00 84.19 237 ARG A C 1
ATOM 1927 O O . ARG A 1 237 ? -5.368 5.270 -16.075 1.00 84.19 237 ARG A O 1
ATOM 1934 N N . ILE A 1 238 ? -3.360 4.785 -15.179 1.00 83.88 238 ILE A N 1
ATOM 1935 C CA . ILE A 1 238 ? -2.896 3.908 -16.268 1.00 83.88 238 ILE A CA 1
ATOM 1936 C C . ILE A 1 238 ? -3.733 2.625 -16.325 1.00 83.88 238 ILE A C 1
ATOM 1938 O O . ILE A 1 238 ? -4.131 2.176 -17.397 1.00 83.88 238 ILE A O 1
ATOM 1942 N N . ILE A 1 239 ? -4.037 2.045 -15.163 1.00 84.94 239 ILE A N 1
ATOM 1943 C CA . ILE A 1 239 ? -4.860 0.831 -15.078 1.00 84.94 239 ILE A CA 1
ATOM 1944 C C . ILE A 1 239 ? -6.362 1.111 -15.218 1.00 84.94 239 ILE A C 1
ATOM 1946 O O . ILE A 1 239 ? -7.162 0.184 -15.296 1.00 84.94 239 ILE A O 1
ATOM 1950 N N . HIS A 1 240 ? -6.791 2.373 -15.197 1.00 81.62 240 HIS A N 1
ATOM 1951 C CA . HIS A 1 240 ? -8.197 2.690 -15.419 1.00 81.62 240 HIS A CA 1
ATOM 1952 C C . HIS A 1 240 ? -8.576 2.339 -16.869 1.00 81.62 240 HIS A C 1
ATOM 1954 O O . HIS A 1 240 ? -7.748 2.519 -17.761 1.00 81.62 240 HIS A O 1
ATOM 1960 N N . PRO A 1 241 ? -9.828 1.942 -17.168 1.00 71.69 241 PRO A N 1
ATOM 1961 C CA . PRO A 1 241 ? -10.289 1.747 -18.547 1.00 71.69 241 PRO A CA 1
ATOM 1962 C C . PRO A 1 241 ? -10.009 2.923 -19.503 1.00 71.69 241 PRO A C 1
ATOM 1964 O O . PRO A 1 241 ? -9.840 2.724 -20.699 1.00 71.69 241 PRO A O 1
ATOM 1967 N N . TYR A 1 242 ? -9.910 4.149 -18.980 1.00 69.06 242 TYR A N 1
ATOM 1968 C CA . TYR A 1 242 ? -9.578 5.355 -19.758 1.00 69.06 242 TYR A CA 1
ATOM 1969 C C . TYR A 1 242 ? -8.069 5.539 -19.994 1.00 69.06 242 TYR A C 1
ATOM 1971 O O . TYR A 1 242 ? -7.675 6.327 -20.845 1.00 69.06 242 TYR A O 1
ATOM 1979 N N . GLY A 1 243 ? -7.232 4.817 -19.250 1.00 62.66 243 GLY A N 1
ATOM 1980 C CA . GLY A 1 243 ? -5.782 4.738 -19.425 1.00 62.66 243 GLY A CA 1
ATOM 1981 C C . GLY A 1 243 ? -5.342 3.597 -20.342 1.00 62.66 243 GLY A C 1
ATOM 1982 O O . GLY A 1 243 ? -4.141 3.360 -20.466 1.00 62.66 243 GLY A O 1
ATOM 1983 N N . LEU A 1 244 ? -6.284 2.895 -20.994 1.00 63.97 244 LEU A N 1
ATOM 1984 C CA . LEU A 1 244 ? -6.007 1.863 -21.998 1.00 63.97 244 LEU A CA 1
ATOM 1985 C C . LEU A 1 244 ? -5.380 2.484 -23.253 1.00 63.97 244 LEU A C 1
ATOM 1987 O O . LEU A 1 244 ? -6.029 2.681 -24.278 1.00 63.97 244 LEU A O 1
ATOM 1991 N N . VAL A 1 245 ? -4.088 2.779 -23.171 1.00 65.56 245 V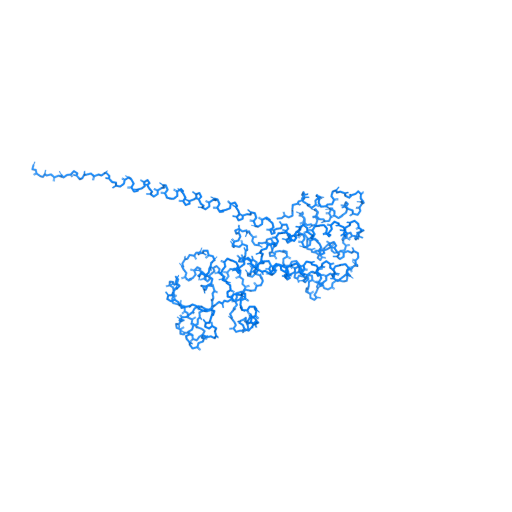AL A N 1
ATOM 1992 C CA . VAL A 1 245 ? -3.292 3.291 -24.282 1.00 65.56 245 VAL A CA 1
ATOM 1993 C C . VAL A 1 245 ? -2.458 2.146 -24.842 1.00 65.56 245 VAL A C 1
ATOM 1995 O O . VAL A 1 245 ? -1.748 1.453 -24.110 1.00 65.56 245 VAL A O 1
ATOM 1998 N N . LYS A 1 246 ? -2.533 1.928 -26.159 1.00 69.38 246 LYS A N 1
ATOM 1999 C CA . LYS A 1 246 ? -1.602 1.021 -26.837 1.00 69.38 246 LYS A CA 1
ATOM 2000 C C . LYS A 1 246 ? -0.214 1.647 -26.792 1.00 69.38 246 LYS A C 1
ATOM 2002 O O . LYS A 1 246 ? 0.027 2.664 -27.432 1.00 69.38 246 LYS A O 1
ATOM 2007 N N . VAL A 1 247 ? 0.695 1.018 -26.060 1.00 77.81 247 VAL A N 1
ATOM 2008 C CA . VAL A 1 247 ? 2.099 1.427 -25.998 1.00 77.81 247 VAL A CA 1
ATOM 2009 C C . VAL A 1 247 ? 2.936 0.465 -26.826 1.00 77.81 247 VAL A C 1
ATOM 2011 O O . VAL A 1 247 ? 2.726 -0.748 -26.792 1.00 77.81 247 VAL A O 1
ATOM 2014 N N . GLU A 1 248 ? 3.909 0.993 -27.571 1.00 82.44 248 GLU A N 1
ATOM 2015 C CA . GLU A 1 248 ? 4.896 0.148 -28.238 1.00 82.44 248 GLU A CA 1
ATOM 2016 C C . GLU A 1 248 ? 5.619 -0.735 -27.211 1.00 82.44 248 GLU A C 1
ATOM 2018 O O . GLU A 1 248 ? 6.123 -0.251 -26.196 1.00 82.44 248 GLU A O 1
ATOM 2023 N N . LYS A 1 249 ? 5.754 -2.032 -27.511 1.00 84.06 249 LYS A N 1
ATOM 2024 C CA . LYS A 1 249 ? 6.441 -3.011 -26.650 1.00 84.06 249 LYS A CA 1
ATOM 2025 C C . LYS A 1 249 ? 7.819 -2.536 -26.173 1.00 84.06 249 LYS A C 1
ATOM 2027 O O . LYS A 1 249 ? 8.204 -2.787 -25.037 1.00 84.06 249 LYS A O 1
ATOM 2032 N N . SER A 1 250 ? 8.547 -1.827 -27.033 1.00 83.38 250 SER A N 1
ATOM 2033 C CA . SER A 1 250 ? 9.870 -1.272 -26.738 1.00 83.38 250 SER A CA 1
ATOM 2034 C C . SER A 1 250 ? 9.850 -0.190 -25.650 1.00 83.38 250 SER A C 1
ATOM 2036 O O . SER A 1 250 ? 10.860 -0.013 -24.981 1.00 83.38 250 SER A O 1
ATOM 2038 N N . LYS A 1 251 ? 8.737 0.522 -25.439 1.00 88.31 251 LYS A N 1
ATOM 2039 C CA . LYS A 1 251 ? 8.607 1.609 -24.451 1.00 88.31 251 LYS A CA 1
ATOM 2040 C C . LYS A 1 251 ? 8.080 1.125 -23.094 1.00 88.31 251 LYS A C 1
ATOM 2042 O O . LYS A 1 251 ? 8.395 1.722 -22.066 1.00 88.31 251 LYS A O 1
ATOM 2047 N N . ALA A 1 252 ? 7.316 0.030 -23.078 1.00 90.44 252 ALA A N 1
ATOM 2048 C CA . ALA A 1 252 ? 6.609 -0.461 -21.892 1.00 90.44 252 ALA A CA 1
ATOM 2049 C C . ALA A 1 252 ? 7.528 -0.730 -20.686 1.00 90.44 252 ALA A C 1
ATOM 2051 O O . ALA A 1 252 ? 7.186 -0.366 -19.566 1.00 90.44 252 ALA A O 1
ATOM 2052 N N . VAL A 1 253 ? 8.716 -1.307 -20.906 1.00 91.31 253 VAL A N 1
ATOM 2053 C CA . VAL A 1 253 ? 9.675 -1.582 -19.819 1.00 91.31 253 VAL A CA 1
ATOM 2054 C C . VAL A 1 253 ? 10.156 -0.307 -19.141 1.00 91.31 253 VAL A C 1
ATOM 2056 O O . VAL A 1 253 ? 10.269 -0.288 -17.921 1.00 91.31 253 VAL A O 1
ATOM 2059 N N . LEU A 1 254 ? 10.432 0.753 -19.903 1.00 88.81 254 LEU A N 1
ATOM 2060 C CA . LEU A 1 254 ? 10.948 1.997 -19.337 1.00 88.81 254 LEU A CA 1
ATOM 2061 C C . LEU A 1 254 ? 9.869 2.742 -18.539 1.00 88.81 254 LEU A C 1
ATOM 2063 O O . LEU A 1 254 ? 10.175 3.286 -17.483 1.00 88.81 254 LEU A O 1
ATOM 2067 N N . LEU A 1 255 ? 8.617 2.716 -19.014 1.00 89.00 255 LEU A N 1
ATOM 2068 C CA . LEU A 1 255 ? 7.455 3.267 -18.306 1.00 89.00 255 LEU A CA 1
ATOM 2069 C C . LEU A 1 255 ? 7.170 2.537 -16.998 1.00 89.00 255 LEU A C 1
ATOM 2071 O O . LEU A 1 255 ? 7.098 3.164 -15.951 1.00 89.00 255 LEU A O 1
ATOM 2075 N N . TRP A 1 256 ? 7.086 1.211 -17.049 1.00 92.12 256 TRP A N 1
ATOM 2076 C CA . TRP A 1 256 ? 6.861 0.418 -15.847 1.00 92.12 256 TRP A CA 1
ATOM 2077 C C . TRP A 1 256 ? 8.002 0.574 -14.836 1.00 92.12 256 TRP A C 1
ATOM 2079 O O . TRP A 1 256 ? 7.775 0.765 -13.640 1.00 92.12 256 TRP A O 1
ATOM 2089 N N . PHE A 1 257 ? 9.248 0.534 -15.321 1.00 91.50 257 PHE A N 1
ATOM 2090 C CA . PHE A 1 257 ? 10.424 0.662 -14.467 1.00 91.50 257 PHE A CA 1
ATOM 2091 C C . PHE A 1 257 ? 10.507 2.036 -13.802 1.00 91.50 257 PHE A C 1
ATOM 2093 O O . PHE A 1 257 ? 10.953 2.133 -12.665 1.00 91.50 257 PHE A O 1
ATOM 2100 N N . ARG A 1 258 ? 10.060 3.092 -14.486 1.00 88.50 258 ARG A N 1
ATOM 2101 C CA . ARG A 1 258 ? 9.954 4.446 -13.938 1.00 88.50 258 ARG A CA 1
ATOM 2102 C C . ARG A 1 258 ? 9.100 4.466 -12.670 1.00 88.50 258 ARG A C 1
ATOM 2104 O O . ARG A 1 258 ? 9.563 4.952 -11.639 1.00 88.50 258 ARG A O 1
ATOM 2111 N N . ASP A 1 259 ? 7.891 3.922 -12.743 1.00 90.19 259 ASP A N 1
ATOM 2112 C CA . ASP A 1 259 ? 6.948 3.942 -11.624 1.00 90.19 259 ASP A CA 1
ATOM 2113 C C . ASP A 1 259 ? 7.398 2.977 -10.510 1.00 90.19 259 ASP A C 1
ATOM 2115 O O . ASP A 1 259 ? 7.386 3.343 -9.332 1.00 90.19 259 ASP A O 1
ATOM 2119 N N . TYR A 1 260 ? 7.947 1.811 -10.871 1.00 93.94 260 TYR A N 1
ATOM 2120 C CA . TYR A 1 260 ? 8.586 0.892 -9.923 1.00 93.94 260 TYR A CA 1
ATOM 2121 C C . TYR A 1 260 ? 9.760 1.539 -9.167 1.00 93.94 260 TYR A C 1
ATOM 2123 O O . TYR A 1 260 ? 9.850 1.457 -7.941 1.00 93.94 260 TYR A O 1
ATOM 2131 N N . PHE A 1 261 ? 10.648 2.227 -9.887 1.00 90.56 261 PHE A N 1
ATOM 2132 C CA . PHE A 1 261 ? 11.791 2.933 -9.315 1.00 90.56 261 PHE A CA 1
ATOM 2133 C C . PHE A 1 261 ? 11.340 3.994 -8.304 1.00 90.56 261 PHE A C 1
ATOM 2135 O O . PHE A 1 261 ? 11.904 4.080 -7.215 1.00 90.56 261 PHE A O 1
ATOM 2142 N N . MET A 1 262 ? 10.280 4.753 -8.613 1.00 88.31 262 MET A N 1
ATOM 2143 C CA . MET A 1 262 ? 9.701 5.711 -7.665 1.00 88.31 262 MET A CA 1
ATOM 2144 C C . MET A 1 262 ? 9.225 5.040 -6.375 1.00 88.31 262 MET A C 1
ATOM 2146 O O . MET A 1 262 ? 9.476 5.578 -5.297 1.00 88.31 262 MET A O 1
ATOM 2150 N N . ILE A 1 263 ? 8.560 3.883 -6.470 1.00 93.31 263 ILE A N 1
ATOM 2151 C CA . ILE A 1 263 ? 8.094 3.128 -5.297 1.00 93.31 263 ILE A CA 1
ATOM 2152 C C . ILE A 1 263 ? 9.285 2.742 -4.416 1.00 93.31 263 ILE A C 1
ATOM 2154 O O . ILE A 1 263 ? 9.291 3.060 -3.227 1.00 93.31 263 ILE A O 1
ATOM 2158 N N . VAL A 1 264 ? 10.302 2.098 -4.998 1.00 94.19 264 VAL A N 1
ATOM 2159 C CA . VAL A 1 264 ? 11.478 1.604 -4.263 1.00 94.19 264 VAL A CA 1
ATOM 2160 C C . VAL A 1 264 ? 12.258 2.755 -3.629 1.00 94.19 264 VAL A C 1
ATOM 2162 O O . VAL A 1 264 ? 12.527 2.728 -2.430 1.00 94.19 264 VAL A O 1
ATOM 2165 N N . SER A 1 265 ? 12.580 3.797 -4.399 1.00 89.50 265 SER A N 1
ATOM 2166 C CA . SER A 1 265 ? 13.384 4.917 -3.902 1.00 89.50 265 SER A CA 1
ATOM 2167 C C . SER A 1 265 ? 12.681 5.739 -2.825 1.00 89.50 265 SER A C 1
ATOM 2169 O O . SER A 1 265 ? 13.339 6.269 -1.930 1.00 89.50 265 SER A O 1
ATOM 2171 N N . GLU A 1 266 ? 11.357 5.900 -2.894 1.00 90.69 266 GLU A N 1
ATOM 2172 C CA . GLU A 1 266 ? 10.631 6.591 -1.826 1.00 90.69 266 GLU A CA 1
ATOM 2173 C C . GLU A 1 266 ? 10.453 5.690 -0.593 1.00 90.69 266 GLU A C 1
ATOM 2175 O O . GLU A 1 266 ? 10.505 6.201 0.526 1.00 90.69 266 GLU A O 1
ATOM 2180 N N . LEU A 1 267 ? 10.325 4.367 -0.762 1.00 94.25 267 LEU A N 1
ATOM 2181 C CA . LEU A 1 267 ? 10.275 3.419 0.359 1.00 94.25 267 LEU A CA 1
ATOM 2182 C C . LEU A 1 267 ? 11.585 3.387 1.139 1.00 94.25 267 LEU A C 1
ATOM 2184 O O . LEU A 1 267 ? 11.561 3.461 2.365 1.00 94.25 267 LEU A O 1
ATOM 2188 N N . GLU A 1 268 ? 12.720 3.341 0.447 1.00 92.38 268 GLU A N 1
ATOM 2189 C CA . GLU A 1 268 ? 14.036 3.372 1.083 1.00 92.38 268 GLU A CA 1
ATOM 2190 C C . GLU A 1 268 ? 14.201 4.621 1.968 1.00 92.38 268 GLU A C 1
ATOM 2192 O O . GLU A 1 268 ? 14.559 4.518 3.144 1.00 92.38 268 GLU A O 1
ATOM 2197 N N . LYS A 1 269 ? 13.814 5.798 1.456 1.00 90.88 269 LYS A N 1
ATOM 2198 C CA . LYS A 1 269 ? 13.801 7.055 2.227 1.00 90.88 269 LYS A CA 1
ATOM 2199 C C . LYS A 1 269 ? 12.863 6.985 3.432 1.00 90.88 269 LYS A C 1
ATOM 2201 O O . LYS A 1 269 ? 13.206 7.480 4.507 1.00 90.88 269 LYS A O 1
ATOM 2206 N N . ALA A 1 270 ? 11.678 6.399 3.264 1.00 91.81 270 ALA A N 1
ATOM 2207 C CA . ALA A 1 270 ? 10.702 6.272 4.340 1.00 91.81 270 ALA A CA 1
ATOM 2208 C C . ALA A 1 270 ? 11.221 5.372 5.473 1.00 91.81 270 ALA A C 1
ATOM 2210 O O . ALA A 1 270 ? 11.141 5.757 6.640 1.00 91.81 270 ALA A O 1
ATOM 2211 N N . ILE A 1 271 ? 11.837 4.233 5.144 1.00 90.38 271 ILE A N 1
ATOM 2212 C CA . ILE A 1 271 ? 12.436 3.315 6.124 1.00 90.38 271 ILE A CA 1
ATOM 2213 C C . ILE A 1 271 ? 1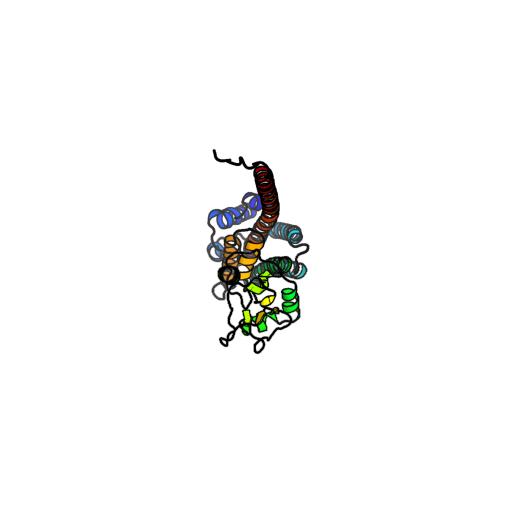3.612 3.984 6.851 1.00 90.38 271 ILE A C 1
ATOM 2215 O O . ILE A 1 271 ? 13.669 3.951 8.081 1.00 90.38 271 ILE A O 1
ATOM 2219 N N . GLN A 1 272 ? 14.502 4.672 6.128 1.00 87.25 272 GLN A N 1
ATOM 2220 C CA . GLN A 1 272 ? 15.622 5.408 6.731 1.00 87.25 272 GLN A CA 1
ATOM 2221 C C . GLN A 1 272 ? 15.147 6.531 7.670 1.00 87.25 272 GLN A C 1
ATOM 2223 O O . GLN A 1 272 ? 15.753 6.776 8.714 1.00 87.25 272 GLN A O 1
ATOM 2228 N N . SER A 1 273 ? 14.024 7.186 7.352 1.00 79.00 273 SER A N 1
ATOM 2229 C CA . SER A 1 273 ? 13.469 8.255 8.192 1.00 79.00 273 SER A CA 1
ATOM 2230 C C . SER A 1 273 ? 13.014 7.776 9.580 1.00 79.00 273 SER A C 1
ATOM 2232 O O . SER A 1 273 ? 13.122 8.532 10.551 1.00 79.00 273 SER A O 1
ATOM 2234 N N . LYS A 1 274 ? 12.583 6.510 9.703 1.00 68.06 274 LYS A N 1
ATOM 2235 C CA . LYS A 1 274 ? 12.216 5.880 10.983 1.00 68.06 274 LYS A CA 1
ATOM 2236 C C . LYS A 1 274 ? 13.435 5.733 11.902 1.00 68.06 274 LYS A C 1
ATOM 2238 O O . LYS A 1 274 ? 13.336 6.039 13.090 1.00 68.06 274 LYS A O 1
ATOM 2243 N N . GLY A 1 275 ? 14.589 5.361 11.339 1.00 56.03 275 GLY A N 1
ATOM 2244 C CA . GLY A 1 275 ? 15.853 5.215 12.073 1.00 56.03 275 GLY A CA 1
ATOM 2245 C C . GLY A 1 275 ? 16.324 6.510 12.745 1.00 56.03 275 GLY A C 1
ATOM 2246 O O . GLY A 1 275 ? 16.783 6.474 13.882 1.00 56.03 275 GLY A O 1
ATOM 2247 N N . ASN A 1 276 ? 16.113 7.663 12.100 1.00 49.50 276 ASN A N 1
ATOM 2248 C CA . ASN A 1 276 ? 16.527 8.971 12.629 1.00 49.50 276 ASN A CA 1
ATOM 2249 C C . ASN A 1 276 ? 15.554 9.565 13.667 1.00 49.50 276 ASN A C 1
ATOM 2251 O O . ASN A 1 276 ? 15.964 10.342 14.528 1.00 49.50 276 ASN A O 1
ATOM 2255 N N . LYS A 1 277 ? 14.261 9.212 13.626 1.00 49.22 277 LYS A N 1
ATOM 2256 C CA . LYS A 1 277 ? 13.264 9.726 14.588 1.00 49.22 277 LYS A CA 1
ATOM 2257 C C . LYS A 1 277 ? 13.222 8.949 15.903 1.00 49.22 277 LYS A C 1
ATOM 2259 O O . LYS A 1 277 ? 12.830 9.512 16.925 1.00 49.22 277 LYS A O 1
ATOM 2264 N N . GLN A 1 278 ? 13.645 7.685 15.908 1.00 41.12 278 GLN A N 1
ATOM 2265 C CA . GLN A 1 278 ? 13.736 6.884 17.133 1.00 41.12 278 GLN A CA 1
ATOM 2266 C C . GLN A 1 278 ? 14.816 7.431 18.088 1.00 41.12 278 GLN A C 1
ATOM 2268 O O . GLN A 1 278 ? 14.618 7.440 19.303 1.00 41.12 278 GLN A O 1
ATOM 2273 N N . THR A 1 279 ? 15.898 7.998 17.545 1.00 37.19 279 THR A N 1
ATOM 2274 C CA . THR A 1 279 ? 16.919 8.750 18.294 1.00 37.19 279 THR A CA 1
ATOM 2275 C C . THR A 1 279 ? 16.391 10.061 18.886 1.00 37.19 279 THR A C 1
ATOM 2277 O O . THR A 1 279 ? 16.673 10.355 20.047 1.00 37.19 279 THR A O 1
ATOM 2280 N N . ASP A 1 280 ? 15.548 10.805 18.162 1.00 36.06 280 ASP A N 1
ATOM 2281 C CA . 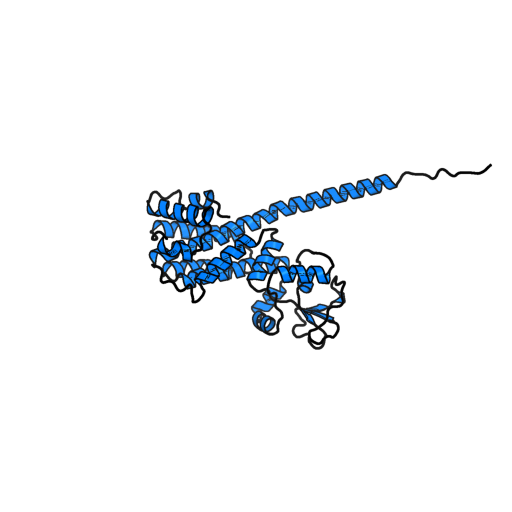ASP A 1 280 ? 14.965 12.067 18.650 1.00 36.06 280 ASP A CA 1
ATOM 2282 C C . ASP A 1 280 ? 13.931 11.861 19.771 1.00 36.06 280 ASP A C 1
ATOM 2284 O O . ASP A 1 280 ? 13.836 12.673 20.696 1.00 36.06 280 ASP A O 1
ATOM 2288 N N . PHE A 1 281 ? 13.154 10.772 19.717 1.00 36.59 281 PHE A N 1
ATOM 2289 C CA . PHE A 1 281 ? 12.191 10.438 20.773 1.00 36.59 281 PHE A CA 1
ATOM 2290 C C . PHE A 1 281 ? 12.899 9.985 22.057 1.00 36.59 281 PHE A C 1
ATOM 2292 O O . PHE A 1 281 ? 12.568 10.471 23.138 1.00 36.59 281 PHE A O 1
ATOM 2299 N N . GLN A 1 282 ? 13.944 9.156 21.940 1.00 37.81 282 GLN A N 1
ATOM 2300 C CA . GLN A 1 282 ? 14.773 8.754 23.083 1.00 37.81 282 GLN A CA 1
ATOM 2301 C C . GLN A 1 282 ? 15.552 9.932 23.691 1.00 37.81 282 GLN A C 1
ATOM 2303 O O . GLN A 1 282 ? 15.753 9.984 24.907 1.00 37.81 282 GLN A O 1
ATOM 2308 N N . GLU A 1 283 ? 15.975 10.915 22.889 1.00 39.28 283 GLU A N 1
ATOM 2309 C CA . GLU A 1 283 ? 16.565 12.149 23.416 1.00 39.28 283 GLU A CA 1
ATOM 2310 C C . GLU A 1 283 ? 15.548 13.048 24.126 1.00 39.28 283 GLU A C 1
ATOM 2312 O O . GLU A 1 283 ? 15.892 13.660 25.145 1.00 39.28 283 GLU A O 1
ATOM 2317 N N . LYS A 1 284 ? 14.307 13.132 23.627 1.00 39.62 284 LYS A N 1
ATOM 2318 C CA . LYS A 1 284 ? 13.220 13.861 24.298 1.00 39.62 284 LYS A CA 1
ATOM 2319 C C . LYS A 1 284 ? 12.845 13.220 25.629 1.00 39.62 284 LYS A C 1
ATOM 2321 O O . LYS A 1 284 ? 12.845 13.927 26.631 1.00 39.62 284 LYS A O 1
ATOM 2326 N N . GLU A 1 285 ? 12.670 11.901 25.684 1.00 40.91 285 GLU A N 1
ATOM 2327 C CA . GLU A 1 285 ? 12.396 11.184 26.939 1.00 40.91 285 GLU A CA 1
ATOM 2328 C C . GLU A 1 285 ? 13.533 11.357 27.961 1.00 40.91 285 GLU A C 1
ATOM 2330 O O . GLU A 1 285 ? 13.284 11.655 29.130 1.00 40.91 285 GLU A O 1
ATOM 2335 N N . ARG A 1 286 ? 14.804 11.306 27.528 1.00 46.00 286 ARG A N 1
ATOM 2336 C CA . ARG A 1 286 ? 15.955 11.587 28.413 1.00 46.00 286 ARG A CA 1
ATOM 2337 C C . ARG A 1 286 ? 16.010 13.041 28.894 1.00 46.00 286 ARG A C 1
ATOM 2339 O O . ARG A 1 286 ? 16.512 13.300 29.994 1.00 46.00 286 ARG A O 1
ATOM 2346 N N . LYS A 1 287 ? 15.556 14.010 28.089 1.00 48.56 287 LYS A N 1
ATOM 2347 C CA . LYS A 1 287 ? 15.472 15.428 28.485 1.00 48.56 287 LYS A CA 1
ATOM 2348 C C . LYS A 1 287 ? 14.317 15.655 29.460 1.00 48.56 287 LYS A C 1
ATOM 2350 O O . LYS A 1 287 ? 14.530 16.318 30.478 1.00 48.56 287 LYS A O 1
ATOM 2355 N N . ASP A 1 288 ? 13.166 15.042 29.221 1.00 46.81 288 ASP A N 1
ATOM 2356 C CA . ASP A 1 288 ? 11.983 15.158 30.073 1.00 46.81 288 ASP A CA 1
ATOM 2357 C C . ASP A 1 288 ? 12.198 14.476 31.436 1.00 46.81 288 ASP A C 1
ATOM 2359 O O . ASP A 1 288 ? 11.939 15.097 32.472 1.00 46.81 288 ASP A O 1
ATOM 2363 N N . GLU A 1 289 ? 12.846 13.304 31.486 1.00 47.78 289 GLU A N 1
ATOM 2364 C CA . GLU A 1 289 ? 13.274 12.675 32.747 1.00 47.78 289 GLU A CA 1
ATOM 2365 C C . GLU A 1 289 ? 14.281 13.533 33.534 1.00 47.78 289 GLU A C 1
ATOM 2367 O O . GLU A 1 289 ? 14.230 13.614 34.769 1.00 47.78 289 GLU A O 1
ATOM 2372 N N . LYS A 1 290 ? 15.229 14.190 32.845 1.00 52.69 290 LYS A N 1
ATOM 2373 C CA . LYS A 1 290 ? 16.197 15.098 33.489 1.00 52.69 290 LYS A CA 1
ATOM 2374 C C . LYS A 1 290 ? 15.509 16.338 34.064 1.00 52.69 290 LYS A C 1
ATOM 2376 O O . LYS A 1 290 ? 15.905 16.805 35.138 1.00 52.69 290 LYS A O 1
ATOM 2381 N N . ILE A 1 291 ? 14.486 16.864 33.391 1.00 56.19 291 ILE A N 1
ATOM 2382 C CA . ILE A 1 291 ? 13.687 18.005 33.859 1.00 56.19 291 ILE A CA 1
ATOM 2383 C C . ILE A 1 291 ? 12.837 17.603 35.073 1.00 56.19 291 ILE A C 1
ATOM 2385 O O . ILE A 1 291 ? 12.793 18.339 36.065 1.00 56.19 291 ILE A O 1
ATOM 2389 N N . GLU A 1 292 ? 12.231 16.416 35.062 1.00 49.19 292 GLU A N 1
ATOM 2390 C CA . GLU A 1 292 ? 11.440 15.910 36.187 1.00 49.19 292 GLU A CA 1
ATOM 2391 C C . GLU A 1 292 ? 12.304 15.617 37.428 1.00 49.19 292 GLU A C 1
ATOM 2393 O O . GLU A 1 292 ? 11.948 16.001 38.549 1.00 49.19 292 GLU A O 1
ATOM 2398 N N . LYS A 1 293 ? 13.499 15.033 37.242 1.00 55.31 293 LYS A N 1
ATOM 2399 C CA . LYS A 1 293 ? 14.484 14.817 38.322 1.00 55.31 293 LYS A CA 1
ATOM 2400 C C . LYS A 1 293 ? 14.974 16.138 38.933 1.00 55.31 293 LYS A C 1
ATOM 2402 O O . LYS A 1 293 ? 15.149 16.213 40.152 1.00 55.31 293 LYS A O 1
ATOM 2407 N N . LYS A 1 294 ? 15.134 17.205 38.135 1.00 54.06 294 LYS A N 1
ATOM 2408 C CA . LYS A 1 294 ? 15.447 18.559 38.640 1.00 54.06 294 LYS A CA 1
ATOM 2409 C C . LYS A 1 294 ? 14.283 19.171 39.431 1.00 54.06 294 LYS A C 1
ATOM 2411 O O . LYS A 1 294 ? 14.514 19.713 40.512 1.00 54.06 294 LYS A O 1
ATOM 2416 N N . LYS A 1 295 ? 13.035 19.021 38.968 1.00 53.34 295 LYS A N 1
ATOM 2417 C CA . LYS A 1 295 ? 11.836 19.487 39.697 1.00 53.34 295 LYS A CA 1
ATOM 2418 C C . LYS A 1 295 ? 11.639 18.763 41.037 1.00 53.34 295 LYS A C 1
ATOM 2420 O O . LYS A 1 295 ? 11.279 19.404 42.024 1.00 53.34 295 LYS A O 1
ATOM 2425 N N . LYS A 1 296 ? 11.931 17.457 41.110 1.00 53.78 296 LYS A N 1
ATOM 2426 C CA . LYS A 1 296 ? 11.876 16.678 42.364 1.00 53.78 296 LYS A CA 1
ATOM 2427 C C . LYS A 1 296 ? 12.986 17.058 43.356 1.00 53.78 296 LYS A C 1
ATOM 2429 O O . LYS A 1 296 ? 12.729 17.069 44.557 1.00 53.78 296 LYS A O 1
ATOM 2434 N N . LYS A 1 297 ? 14.182 17.446 42.887 1.00 53.09 297 LYS A N 1
ATOM 2435 C CA . LYS A 1 297 ? 15.264 17.958 43.758 1.00 53.09 297 LYS A CA 1
ATOM 2436 C C . LYS A 1 297 ? 15.008 19.381 44.278 1.00 53.09 297 LYS A C 1
ATOM 2438 O O . LYS A 1 297 ? 15.357 19.664 45.418 1.00 53.09 297 LYS A O 1
ATOM 2443 N N . GLY A 1 298 ? 14.342 20.244 43.506 1.00 48.03 298 GLY A N 1
ATOM 2444 C CA . GLY A 1 298 ? 14.003 21.613 43.929 1.00 48.03 298 GLY A CA 1
ATOM 2445 C C . GLY A 1 298 ? 12.889 21.718 44.982 1.00 48.03 298 GLY A C 1
ATOM 2446 O O . GLY A 1 298 ? 12.776 22.738 45.651 1.00 48.03 298 GLY A O 1
ATOM 2447 N N . ARG A 1 299 ? 12.075 20.669 45.171 1.00 48.81 299 ARG A N 1
ATOM 2448 C CA . ARG A 1 299 ? 10.951 20.668 46.128 1.00 48.81 299 ARG A CA 1
ATOM 2449 C C . ARG A 1 299 ? 11.299 20.192 47.545 1.00 48.81 299 ARG A C 1
ATOM 2451 O O . ARG A 1 299 ? 10.416 20.210 48.397 1.00 48.81 299 ARG A O 1
ATOM 2458 N N . LYS A 1 300 ? 12.540 19.768 47.827 1.00 48.88 300 LYS A N 1
ATOM 2459 C CA . LYS A 1 300 ? 12.887 19.142 49.120 1.00 48.88 300 LYS A CA 1
ATOM 2460 C C . LYS A 1 300 ? 13.526 20.030 50.190 1.00 48.88 300 LYS A C 1
ATOM 2462 O O . LYS A 1 300 ? 13.730 19.518 51.279 1.00 48.88 300 LYS A O 1
ATOM 2467 N N . ASN A 1 301 ? 13.745 21.327 49.970 1.00 45.69 301 ASN A N 1
ATOM 2468 C CA . ASN A 1 301 ? 14.256 22.215 51.023 1.00 45.69 301 ASN A CA 1
ATOM 2469 C C . ASN A 1 301 ? 13.438 23.506 51.124 1.00 45.69 301 ASN A C 1
ATOM 2471 O O . ASN A 1 301 ? 13.720 24.479 50.435 1.00 45.69 301 ASN A O 1
ATOM 2475 N N . ASN A 1 302 ? 12.443 23.520 52.013 1.00 41.44 302 ASN A N 1
ATOM 2476 C CA . ASN A 1 302 ? 12.052 24.754 52.697 1.00 41.44 302 ASN A CA 1
ATOM 2477 C C . ASN A 1 302 ? 11.419 24.426 54.066 1.00 41.44 302 ASN A C 1
ATOM 2479 O O . ASN A 1 302 ? 10.222 24.130 54.142 1.00 41.44 302 ASN A O 1
ATOM 2483 N N . PRO A 1 303 ? 12.201 24.423 55.164 1.00 40.78 303 PRO A N 1
ATOM 2484 C CA . PRO A 1 303 ? 11.661 24.275 56.506 1.00 40.78 303 PRO A CA 1
ATOM 2485 C C . PRO A 1 303 ? 10.940 25.563 56.926 1.00 40.78 303 PRO A C 1
ATOM 2487 O O . PRO A 1 303 ? 11.485 26.664 56.873 1.00 40.78 303 PRO A O 1
ATOM 2490 N N . LYS A 1 304 ? 9.688 25.394 57.354 1.00 41.50 304 LYS A N 1
ATOM 2491 C CA . LYS A 1 304 ? 8.767 26.414 57.872 1.00 41.50 304 LYS A CA 1
ATOM 2492 C C . LYS A 1 304 ? 9.424 27.331 58.922 1.00 41.50 304 LYS A C 1
ATOM 2494 O O . LYS A 1 304 ? 9.691 26.887 60.037 1.00 41.50 304 LYS A O 1
ATOM 2499 N N . LYS A 1 305 ? 9.549 28.634 58.632 1.00 39.34 305 LYS A N 1
ATOM 2500 C CA . LYS A 1 305 ? 9.644 29.677 59.670 1.00 39.34 305 LYS A CA 1
ATOM 2501 C C . LYS A 1 305 ? 8.272 29.814 60.343 1.00 39.34 305 LYS A C 1
ATOM 2503 O O . LYS A 1 305 ? 7.317 30.301 59.744 1.00 39.34 305 LYS A O 1
ATOM 2508 N N . ARG A 1 306 ? 8.169 29.321 61.580 1.00 41.84 306 ARG A N 1
ATOM 2509 C CA . ARG A 1 306 ? 7.034 29.540 62.487 1.00 41.84 306 ARG A CA 1
ATOM 2510 C C . ARG A 1 306 ? 7.092 30.975 63.022 1.00 41.84 306 ARG A C 1
ATOM 2512 O O . ARG A 1 306 ? 8.011 31.302 63.763 1.00 41.84 306 ARG A O 1
ATOM 2519 N N . ASN A 1 307 ? 6.077 31.779 62.715 1.00 38.25 307 ASN A N 1
ATOM 2520 C CA . ASN A 1 307 ? 5.742 32.965 63.501 1.00 38.25 307 ASN A CA 1
ATOM 2521 C C . ASN A 1 307 ? 5.193 32.514 64.866 1.00 38.25 307 ASN A C 1
ATOM 2523 O O . ASN A 1 307 ? 4.212 31.769 64.923 1.00 38.25 307 ASN A O 1
ATOM 2527 N N . ARG A 1 308 ? 5.807 32.971 65.961 1.00 40.91 308 ARG A N 1
ATOM 2528 C CA . ARG A 1 308 ? 5.205 32.981 67.303 1.00 40.91 308 ARG A CA 1
ATOM 2529 C C . ARG A 1 308 ? 4.920 34.435 67.677 1.00 40.91 308 ARG A C 1
ATOM 2531 O O . ARG A 1 308 ? 5.807 35.271 67.588 1.00 40.91 308 ARG A O 1
ATOM 2538 N N . LYS A 1 309 ? 3.673 34.696 68.077 1.00 40.81 309 LYS A N 1
ATOM 2539 C CA . LYS A 1 309 ? 3.217 35.932 68.726 1.00 40.81 309 LYS A CA 1
ATOM 2540 C C . LYS A 1 309 ? 3.913 36.108 70.084 1.00 40.81 309 LYS A C 1
ATOM 2542 O O . LYS A 1 309 ? 3.808 35.201 70.910 1.00 40.81 309 LYS A O 1
ATOM 2547 N N . ARG A 1 310 ? 4.508 37.271 70.330 1.00 36.31 310 ARG A N 1
ATOM 2548 C CA . ARG A 1 310 ? 4.062 38.291 71.297 1.00 36.31 310 ARG A CA 1
ATOM 2549 C C . ARG A 1 310 ? 4.861 39.562 71.056 1.00 36.31 310 ARG A C 1
ATOM 2551 O O . ARG A 1 310 ? 6.077 39.422 70.822 1.00 36.31 310 ARG A O 1
#

Sequence (310 aa):
MCDKEVAKSIFDKCKLDECRKAVKFFTDDLCQTRRQTLDIIDNVPKGWSGLYKTVRSFLKDSKSLFKGFVFQDEIEVLIDNGYMNALKGNLHSAEESNRFLMERIFLSIFIENTTRDYEEILQRRLWHKMVDSGYTILHFGEVMGRLKKATGGKPPLNEETIYLVGKPVCRKHLEYPQFSRHIEDLPIQERLKCRCGKDADYMTLAMPKVSALIGIGCYILGYPSERFENIYSNISRIIHPYGLVKVEKSKAVLLWFRDYFMIVSELEKAIQSKGNKQTDFQEKERKDEKIEKKKKKGRKNNPKKRNRKR

Organism: NCBI:txid1294262

pLDDT: mean 83.17, std 16.83, range [36.06, 98.19]

Secondary structure (DSSP, 8-state):
---HHHHHHHHTT--SHHHHHHHHIIIIIITTS---HHHHGGGPPPP-HHHHHHHHHHHHHHGGGGTT-TTHHHHHHHHHHHHHHHHHT-HHHHHHHHHHHHHHHHHHHHHHHS-THHHHHHHTT-HHHHHHTT-EE--HHHHHHHHHHHHSS-PPP-TTGGGGGSEEE-GGG-S-GGGEEEGGGS---S--B-TTSSBPSEEE--EEPHHHHHHHHHHHHT--THHHHHHHHHHHHHSSGGG-----HHHHHHHHHHHHHHHHHHHHHHHHHHHHHHHHHHHHHHHHHHHHHHHHHHTS----------

InterPro domains:
  IPR059331 Domain of unknown function DUF8287 [PF26936] (122-206)

Foldseek 3Di:
DQDLVVLCVLLVVDPDPLSVLLSCCLCPCVPPPLDFLLRCQVVFRFADPVLLVSLVVCLVVLLVVCPPFPCSVLLNVLSVQLLVCLLVQNLLSNLVSVLVNLLSVLVSLLCVFEHCVVVVCVVVVNQVVLVVVVLADEAQVLLQVLLCQFAVDRDQHHHQSQLSSTAFAAPVPCPDVVQKDFVVVHNGPDFDAHPVRDTGGIRGHGYYDSNRSLSSSLVSLVHDSVQVVSLSVSSCCCNPPVVPDRHDSRRSNSSSSSSVVSSSVVSVVSNVSSVVVVVVVVVVVVVVVVVVVVVVVVPPDDDDDDDDDD

Radius of gyration: 25.47 Å; chains: 1; bounding box: 56×55×100 Å